Protein AF-A0A3B9YFL2-F1 (afdb_monomer)

Sequence (241 aa):
MKRLLSLILAVGVAALGYGMLAAQSDTGRGSKSKKAVAEDEFAEDEGGEEAPPEEQAPAKKKAGKPARGEDEAPAEANETEMVKNYLKGRLSQLKRNHIEQEAFGKKFNSDWQEFWKGLYDKRRDFEIRIAKQRLNHFELLSSLSPSAHSTAIRDYEQQQNNLIKAFEQEQQDALKKFFVGVDANIKKFSADQEKQRQEFLNQTLASWDKQKKVGKNKNDKDREEKDERGRSKKKDRYQYD

Solvent-accessible surface area (backbone atoms only — not comparable to full-atom values): 14686 Å² total; per-residue (Å²): 117,77,73,59,59,56,51,54,55,54,51,55,54,52,55,56,54,51,57,60,55,62,74,64,70,82,73,83,90,80,82,84,90,84,85,89,82,82,89,86,84,88,82,89,85,82,88,75,90,80,86,90,87,91,86,83,86,86,90,83,91,80,90,82,87,90,82,89,80,90,78,95,80,88,62,65,71,62,54,55,49,51,52,50,53,51,52,51,51,51,52,51,50,54,51,49,53,48,52,51,51,51,51,51,52,52,50,51,51,50,57,51,53,51,49,50,51,53,53,50,52,54,49,52,56,48,53,52,50,52,52,50,52,52,51,54,48,52,55,50,51,74,74,47,57,79,90,52,41,66,60,55,49,53,54,48,52,53,51,51,54,52,51,52,53,52,51,53,50,51,53,51,51,50,52,51,54,51,52,54,51,49,51,53,50,51,52,52,50,52,52,52,53,49,51,53,50,51,53,49,50,53,52,48,53,54,50,50,54,51,51,52,52,53,53,48,56,50,54,53,50,57,48,51,53,50,52,50,55,57,53,53,60,57,58,66,64,69,77,80,121

Nearest PDB structures (foldseek):
  8i4v-assembly1_B  TM=3.393E-01  e=4.590E+00  Saccharomyces cerevisiae S288C

pLDDT: mean 72.45, std 24.21, range [29.7, 97.94]

Foldseek 3Di:
DVVVVVVVVVVVVVVVVVVVVVVPPPDDDDDDDDDDDDDDDDDDDDDDDDDDDDDDDDDDDDDDDDDDDDDDDDDPVVVVVLVVVVVVVVVVLVVVVVVVVVVLVVVVVVLVVVLVVVLVVLVVVLVVVLVVLVVVLVVVLVVDDPVCNVVSVVVSVVVVVVSVVVSVVVSVVSVVVSVVVVVVSVVVSVVVVVVSVVVVVVVVVVSVVVVVVVVVVVVVVVVVVVVVVVVVVVVVVPPPD

Radius of gyration: 38.41 Å; Cα contacts (8 Å, |Δi|>4): 10; chains: 1; bounding box: 92×48×125 Å

Structure (mmCIF, N/CA/C/O backbone):
data_AF-A0A3B9YFL2-F1
#
_entry.id   AF-A0A3B9YFL2-F1
#
loop_
_atom_site.group_PDB
_atom_site.id
_atom_site.type_symbol
_atom_site.label_atom_id
_atom_site.label_alt_id
_atom_site.label_comp_id
_atom_site.label_asym_id
_atom_site.label_entity_id
_atom_site.label_seq_id
_atom_site.pdbx_PDB_ins_code
_atom_site.Cartn_x
_atom_site.Cartn_y
_atom_site.Cartn_z
_atom_site.occupancy
_atom_site.B_iso_or_equiv
_atom_site.auth_seq_id
_atom_site.auth_comp_id
_atom_site.auth_asym_id
_atom_site.auth_atom_id
_atom_site.pdbx_PDB_model_num
ATOM 1 N N . MET A 1 1 ? 19.373 3.082 10.667 1.00 47.84 1 MET A N 1
ATOM 2 C CA . MET A 1 1 ? 17.960 3.195 10.226 1.00 47.84 1 MET A CA 1
ATOM 3 C C . MET A 1 1 ? 17.542 2.210 9.124 1.00 47.84 1 MET A C 1
ATOM 5 O O . MET A 1 1 ? 16.449 1.678 9.228 1.00 47.84 1 MET A O 1
ATOM 9 N N . LYS A 1 2 ? 18.375 1.874 8.120 1.00 42.97 2 LYS A N 1
ATOM 10 C CA . LYS A 1 2 ? 17.998 0.934 7.031 1.00 42.97 2 LYS A CA 1
ATOM 11 C C . LYS A 1 2 ? 17.651 -0.505 7.478 1.00 42.97 2 LYS A C 1
ATOM 13 O O . LYS A 1 2 ? 16.835 -1.156 6.841 1.00 42.97 2 LYS A O 1
ATOM 18 N N . ARG A 1 3 ? 18.213 -0.987 8.595 1.00 42.06 3 ARG A N 1
ATOM 19 C CA . ARG A 1 3 ? 17.952 -2.346 9.120 1.00 42.06 3 ARG A CA 1
ATOM 20 C C . ARG A 1 3 ? 16.606 -2.501 9.849 1.00 42.06 3 ARG A C 1
ATOM 22 O O . ARG A 1 3 ? 16.116 -3.613 9.957 1.00 42.06 3 ARG A O 1
ATOM 29 N N . LEU A 1 4 ? 15.990 -1.403 10.295 1.00 40.44 4 LEU A N 1
ATOM 30 C CA . LEU A 1 4 ? 14.694 -1.429 10.994 1.00 40.44 4 LEU A CA 1
ATOM 31 C C . LEU A 1 4 ? 13.510 -1.531 10.018 1.00 40.44 4 LEU A C 1
ATOM 33 O O . LEU A 1 4 ? 12.550 -2.241 10.287 1.00 40.44 4 LEU A O 1
ATOM 37 N N . LEU A 1 5 ? 13.620 -0.904 8.843 1.00 43.47 5 LEU A N 1
ATOM 38 C CA . LEU A 1 5 ? 12.609 -0.985 7.779 1.00 43.47 5 LEU A CA 1
ATOM 39 C C . LEU A 1 5 ? 12.511 -2.385 7.154 1.00 43.47 5 LEU A C 1
ATOM 41 O O . LEU A 1 5 ? 11.414 -2.847 6.865 1.00 43.47 5 LEU A O 1
ATOM 45 N N . SER A 1 6 ? 13.641 -3.084 7.003 1.00 45.44 6 SER A N 1
ATOM 46 C CA . SER A 1 6 ? 13.672 -4.463 6.490 1.00 45.44 6 SER A CA 1
ATOM 47 C C . SER A 1 6 ? 12.978 -5.457 7.429 1.00 45.44 6 SER A C 1
ATOM 49 O O . SER A 1 6 ? 12.345 -6.398 6.957 1.00 45.44 6 SER A O 1
ATOM 51 N N . LEU A 1 7 ? 13.058 -5.234 8.744 1.00 42.56 7 LEU A N 1
ATOM 52 C CA . LEU A 1 7 ? 12.490 -6.145 9.736 1.00 42.56 7 LEU A CA 1
ATOM 53 C C . LEU A 1 7 ? 10.966 -5.978 9.862 1.00 42.56 7 LEU A C 1
ATOM 55 O O . LEU A 1 7 ? 10.250 -6.964 9.991 1.00 42.56 7 LEU A O 1
ATOM 59 N N . ILE A 1 8 ? 10.458 -4.749 9.729 1.00 52.25 8 ILE A N 1
ATOM 60 C CA . ILE A 1 8 ? 9.011 -4.466 9.731 1.00 52.25 8 ILE A CA 1
ATOM 61 C C . ILE A 1 8 ? 8.336 -5.044 8.475 1.00 52.25 8 ILE A C 1
ATOM 63 O O . ILE A 1 8 ? 7.242 -5.599 8.563 1.00 52.25 8 ILE A O 1
ATOM 67 N N . LEU A 1 9 ? 9.012 -4.997 7.321 1.00 50.25 9 LEU A N 1
ATOM 68 C CA . LEU A 1 9 ? 8.499 -5.569 6.071 1.00 50.25 9 LEU A CA 1
ATOM 69 C C . LEU A 1 9 ? 8.450 -7.108 6.111 1.00 50.25 9 LEU A C 1
ATOM 71 O O . LEU A 1 9 ? 7.482 -7.702 5.645 1.00 50.25 9 LEU A O 1
ATOM 75 N N . ALA A 1 10 ? 9.444 -7.756 6.727 1.00 48.88 10 ALA A N 1
ATOM 76 C CA . ALA A 1 10 ? 9.475 -9.214 6.876 1.00 48.88 10 ALA A CA 1
ATOM 77 C C . ALA A 1 10 ? 8.414 -9.738 7.865 1.00 48.88 10 ALA A C 1
ATOM 79 O O . ALA A 1 10 ? 7.790 -10.768 7.614 1.00 48.88 10 ALA A O 1
ATOM 80 N N . VAL A 1 11 ? 8.163 -9.016 8.962 1.00 54.44 11 VAL A N 1
ATOM 81 C CA . VAL A 1 11 ? 7.146 -9.401 9.957 1.00 54.44 11 VAL A CA 1
ATOM 82 C C . VAL A 1 11 ? 5.723 -9.165 9.430 1.00 54.44 11 VAL A C 1
ATOM 84 O O . VAL A 1 11 ? 4.841 -9.983 9.684 1.00 54.44 11 VAL A O 1
ATOM 87 N N . GLY A 1 12 ? 5.500 -8.116 8.627 1.00 46.22 12 GLY A N 1
ATOM 88 C CA . GLY A 1 12 ? 4.201 -7.855 7.994 1.00 46.22 12 GLY A CA 1
ATOM 89 C C . GLY A 1 12 ? 3.774 -8.941 6.998 1.00 46.22 12 GLY A C 1
ATOM 90 O O . GLY A 1 12 ? 2.620 -9.366 7.009 1.00 46.22 12 GLY A O 1
ATOM 91 N N . VAL A 1 13 ? 4.706 -9.453 6.185 1.00 54.81 13 VAL A N 1
ATOM 92 C CA . VAL A 1 13 ? 4.422 -10.524 5.209 1.00 54.81 13 VAL A CA 1
ATOM 93 C C . VAL A 1 13 ? 4.214 -11.880 5.899 1.00 54.81 13 VAL A C 1
ATOM 95 O O . VAL A 1 13 ? 3.332 -12.641 5.504 1.00 54.81 13 VAL A O 1
ATOM 98 N N . ALA A 1 14 ? 4.956 -12.170 6.974 1.00 49.88 14 ALA A N 1
ATOM 99 C CA . ALA A 1 14 ? 4.785 -13.410 7.734 1.00 49.88 14 ALA A CA 1
ATOM 100 C C . ALA A 1 14 ? 3.445 -13.465 8.497 1.00 49.88 14 ALA A C 1
ATOM 102 O O . ALA A 1 14 ? 2.803 -14.514 8.532 1.00 49.88 14 ALA A O 1
ATOM 103 N N . ALA A 1 15 ? 2.982 -12.345 9.064 1.00 47.97 15 ALA A N 1
ATOM 104 C CA . ALA A 1 15 ? 1.712 -12.296 9.794 1.00 47.97 15 ALA A CA 1
ATOM 105 C C . ALA A 1 15 ? 0.483 -12.455 8.876 1.00 47.97 15 ALA A C 1
ATOM 107 O O . ALA A 1 15 ? -0.495 -13.096 9.261 1.00 47.97 15 ALA A O 1
ATOM 108 N N . LEU A 1 16 ? 0.546 -11.940 7.643 1.00 50.44 16 LEU A N 1
ATOM 109 C CA . LEU A 1 16 ? -0.522 -12.107 6.650 1.00 50.44 16 LEU A CA 1
ATOM 110 C C . LEU A 1 16 ? -0.570 -13.534 6.074 1.00 50.44 16 LEU A C 1
ATOM 112 O O . LEU A 1 16 ? -1.657 -14.055 5.830 1.00 50.44 16 LEU A O 1
ATOM 116 N N . GLY A 1 17 ? 0.581 -14.203 5.932 1.00 44.50 17 GLY A N 1
ATOM 117 C CA . GLY A 1 17 ? 0.647 -15.605 5.499 1.00 44.50 17 GLY A CA 1
ATOM 118 C C . GLY A 1 17 ? 0.066 -16.597 6.516 1.00 44.50 17 GLY A C 1
ATOM 119 O O . GLY A 1 17 ? -0.618 -17.544 6.131 1.00 44.50 17 GLY A O 1
ATOM 120 N N . TYR A 1 18 ? 0.264 -16.363 7.819 1.00 47.06 18 TYR A N 1
ATOM 121 C CA . TYR A 1 18 ? -0.291 -17.231 8.869 1.00 47.06 18 TYR A CA 1
ATOM 122 C C . TYR A 1 18 ? -1.809 -17.072 9.053 1.00 47.06 18 TYR A C 1
ATOM 124 O O . TYR A 1 18 ? -2.490 -18.057 9.336 1.00 47.06 18 TYR A O 1
ATOM 132 N N . GLY A 1 19 ? -2.360 -15.870 8.840 1.00 45.16 19 GLY A N 1
ATOM 133 C CA . GLY A 1 19 ? -3.810 -15.644 8.900 1.00 45.16 19 GLY A CA 1
ATOM 134 C C . GLY A 1 19 ? -4.586 -16.386 7.805 1.00 45.16 19 GLY A C 1
ATOM 135 O O . GLY A 1 19 ? -5.694 -16.858 8.047 1.00 45.16 19 GLY A O 1
ATOM 136 N N . MET A 1 20 ? -3.987 -16.552 6.621 1.00 48.41 20 MET A N 1
ATOM 137 C CA . MET A 1 20 ? -4.624 -17.239 5.492 1.00 48.41 20 MET A CA 1
ATOM 138 C C . MET A 1 20 ? -4.572 -18.775 5.622 1.00 48.41 20 MET A C 1
ATOM 140 O O . MET A 1 20 ? -5.500 -19.450 5.187 1.00 48.41 20 MET A O 1
ATOM 144 N N . LEU A 1 21 ? -3.548 -19.330 6.289 1.00 43.94 21 LEU A N 1
ATOM 145 C CA . LEU A 1 21 ? -3.439 -20.774 6.558 1.00 43.94 21 LEU A CA 1
ATOM 146 C C . LEU A 1 21 ? -4.304 -21.245 7.742 1.00 43.94 21 LEU A C 1
ATOM 148 O O . LEU A 1 21 ? -4.804 -22.367 7.716 1.00 43.94 21 LEU A O 1
ATOM 152 N N . ALA A 1 22 ? -4.539 -20.399 8.750 1.00 46.66 22 ALA A N 1
ATOM 153 C CA . ALA A 1 22 ? -5.404 -20.740 9.886 1.00 46.66 22 ALA A CA 1
ATOM 154 C C . ALA A 1 22 ? -6.908 -20.718 9.538 1.00 46.66 22 ALA A C 1
ATOM 156 O O . ALA A 1 22 ? -7.698 -21.402 10.183 1.00 46.66 22 ALA A O 1
ATOM 157 N N . ALA A 1 23 ? -7.309 -19.987 8.491 1.00 43.25 23 ALA A N 1
ATOM 158 C CA . ALA A 1 23 ? -8.689 -19.973 7.997 1.00 43.25 23 ALA A CA 1
ATOM 159 C C . ALA A 1 23 ? -9.057 -21.202 7.134 1.00 43.25 23 ALA A C 1
ATOM 161 O O . ALA A 1 23 ? -10.232 -21.410 6.845 1.00 43.25 23 ALA A O 1
ATOM 162 N N . GLN A 1 24 ? -8.080 -22.034 6.742 1.00 43.38 24 GLN A N 1
ATOM 163 C CA . GLN A 1 24 ? -8.308 -23.276 5.987 1.00 43.38 24 GLN A CA 1
ATOM 164 C C . GLN A 1 24 ? -8.171 -24.558 6.827 1.00 43.38 24 GLN A C 1
ATOM 166 O O . GLN A 1 24 ? -8.493 -25.634 6.330 1.00 43.38 24 GLN A O 1
ATOM 171 N N . SER A 1 25 ? -7.741 -24.485 8.091 1.00 40.03 25 SER A N 1
ATOM 172 C CA . SER A 1 25 ? -7.475 -25.684 8.904 1.00 40.03 25 SER A CA 1
ATOM 173 C C . SER A 1 25 ? -8.637 -26.163 9.782 1.00 40.03 25 SER A C 1
ATOM 175 O O . SER A 1 25 ? -8.450 -27.127 10.518 1.00 40.03 25 SER A O 1
ATOM 177 N N . ASP A 1 26 ? -9.822 -25.546 9.711 1.00 36.84 26 ASP A N 1
ATOM 178 C CA . ASP A 1 26 ? -10.965 -25.904 10.575 1.00 36.84 26 ASP A CA 1
ATOM 179 C C . ASP A 1 26 ? -12.181 -26.455 9.811 1.00 36.84 26 ASP A C 1
ATOM 181 O O . ASP A 1 26 ? -13.338 -26.294 10.193 1.00 36.84 26 ASP A O 1
ATOM 185 N N . THR A 1 27 ? -11.915 -27.169 8.714 1.00 43.12 27 THR A N 1
ATOM 186 C CA . THR A 1 27 ? -12.867 -28.137 8.160 1.00 43.12 27 THR A CA 1
ATOM 187 C C . THR A 1 27 ? -12.153 -29.459 7.896 1.00 43.12 27 THR A C 1
ATOM 189 O O . THR A 1 27 ? -11.302 -29.565 7.021 1.00 43.12 27 THR A O 1
ATOM 192 N N . GLY A 1 28 ? -12.518 -30.497 8.655 1.00 35.72 28 GLY A N 1
ATOM 193 C CA . GLY A 1 28 ? -12.340 -31.874 8.191 1.00 35.72 28 GLY A CA 1
ATOM 194 C C . GLY A 1 28 ? -11.573 -32.822 9.105 1.00 35.72 28 GLY A C 1
ATOM 195 O O . GLY A 1 28 ? -10.553 -33.382 8.710 1.00 35.72 28 GLY A O 1
ATOM 196 N N . ARG A 1 29 ? -12.144 -33.152 10.271 1.00 36.03 29 ARG A N 1
ATOM 197 C CA . ARG A 1 29 ? -11.911 -34.463 10.893 1.00 36.03 29 ARG A CA 1
ATOM 198 C C . ARG A 1 29 ? -12.943 -35.464 10.359 1.00 36.03 29 ARG A C 1
ATOM 200 O O . ARG A 1 29 ? -14.006 -35.626 10.938 1.00 36.03 29 ARG A O 1
ATOM 207 N N . GLY A 1 30 ? -12.567 -36.143 9.274 1.00 34.66 30 GLY A N 1
ATOM 208 C CA . GLY A 1 30 ? -12.994 -37.503 8.920 1.00 34.66 30 GLY A CA 1
ATOM 209 C C . GLY A 1 30 ? -14.336 -37.684 8.200 1.00 34.66 30 GLY A C 1
ATOM 210 O O . GLY A 1 30 ? -15.383 -37.599 8.819 1.00 34.66 30 GLY A O 1
ATOM 211 N N . SER A 1 31 ? -14.294 -38.132 6.940 1.00 33.41 31 SER A N 1
ATOM 212 C CA . SER A 1 31 ? -14.855 -39.436 6.546 1.00 33.41 31 SER A CA 1
ATOM 213 C C . SER A 1 31 ? -14.519 -39.777 5.084 1.00 33.41 31 SER A C 1
ATOM 215 O O . SER A 1 31 ? -14.670 -38.963 4.186 1.00 33.41 31 SER A O 1
ATOM 217 N N . LYS A 1 32 ? -14.016 -41.003 4.930 1.00 35.28 32 LYS A N 1
ATOM 218 C CA . LYS A 1 32 ? -13.891 -41.934 3.794 1.00 35.28 32 LYS A CA 1
ATOM 219 C C . LYS A 1 32 ? -14.216 -41.506 2.345 1.00 35.28 32 LYS A C 1
ATOM 221 O O . LYS A 1 32 ? -15.211 -40.879 2.020 1.00 35.28 32 LYS A O 1
ATOM 226 N N . SER A 1 33 ? -13.375 -42.065 1.478 1.00 37.41 33 SER A N 1
ATOM 227 C CA . SER A 1 33 ? -13.390 -42.125 0.015 1.00 37.41 33 SER A CA 1
ATOM 228 C C . SER A 1 33 ? -14.695 -42.599 -0.647 1.00 37.41 33 SER A C 1
ATOM 230 O O . SER A 1 33 ? -15.288 -43.584 -0.212 1.00 37.41 33 SER A O 1
ATOM 232 N N . LYS A 1 34 ? -15.031 -42.016 -1.812 1.00 34.09 34 LYS A N 1
ATOM 233 C CA . LYS A 1 34 ? -15.005 -42.673 -3.144 1.00 34.09 34 LYS A CA 1
ATOM 234 C C . LYS A 1 34 ? -15.625 -41.798 -4.252 1.00 34.09 34 LYS A C 1
ATOM 236 O O . LYS A 1 34 ? -16.689 -41.232 -4.069 1.00 34.09 34 LYS A O 1
ATOM 241 N N . LYS A 1 35 ? -14.999 -41.928 -5.431 1.00 30.78 35 LYS A N 1
ATOM 242 C CA . LYS A 1 35 ? -15.501 -41.769 -6.813 1.00 30.78 35 LYS A CA 1
ATOM 243 C C . LYS A 1 35 ? -15.678 -40.365 -7.413 1.00 30.78 35 LYS A C 1
ATOM 245 O O . LYS A 1 35 ? -16.460 -39.548 -6.955 1.00 30.78 35 LYS A O 1
ATOM 250 N N . ALA A 1 36 ? -14.966 -40.206 -8.529 1.00 38.75 36 ALA A N 1
ATOM 251 C CA . ALA A 1 36 ? -15.132 -39.224 -9.592 1.00 38.75 36 ALA A CA 1
ATOM 252 C C . ALA A 1 36 ? -16.326 -39.554 -10.504 1.00 38.75 36 ALA A C 1
ATOM 254 O O . ALA A 1 36 ? -16.566 -40.744 -10.702 1.00 38.75 36 ALA A O 1
ATOM 255 N N . VAL A 1 37 ? -16.964 -38.513 -11.067 1.00 31.19 37 VAL A N 1
ATOM 256 C CA . VAL A 1 37 ? -17.576 -38.321 -12.416 1.00 31.19 37 VAL A CA 1
ATOM 257 C C . VAL A 1 37 ? -17.905 -36.806 -12.482 1.00 31.19 37 VAL A C 1
ATOM 259 O O . VAL A 1 37 ? -18.469 -36.297 -11.521 1.00 31.19 37 VAL A O 1
ATOM 262 N N . ALA A 1 38 ? -17.231 -35.999 -13.308 1.00 32.84 38 ALA A N 1
ATOM 263 C CA . ALA A 1 38 ? -17.564 -35.548 -14.675 1.00 32.84 38 ALA A CA 1
ATOM 264 C C . ALA A 1 38 ? -18.835 -34.671 -14.807 1.00 32.84 38 ALA A C 1
ATOM 266 O O . ALA A 1 38 ? -19.926 -35.128 -14.499 1.00 32.84 38 ALA A O 1
ATOM 267 N N . GLU A 1 39 ? -18.574 -33.439 -15.267 1.00 32.31 39 GLU A N 1
ATOM 268 C CA . GLU A 1 39 ? -19.315 -32.525 -16.162 1.00 32.31 39 GLU A CA 1
ATOM 269 C C . GLU A 1 39 ? -20.824 -32.229 -15.991 1.00 32.31 39 GLU A C 1
ATOM 271 O O . GLU A 1 39 ? -21.660 -33.115 -15.856 1.00 32.31 39 GLU A O 1
ATOM 276 N N . ASP A 1 40 ? -21.101 -30.925 -16.133 1.00 31.39 40 ASP A N 1
ATOM 277 C CA . ASP A 1 40 ? -22.100 -30.292 -17.013 1.00 31.39 40 ASP A CA 1
ATOM 278 C C . ASP A 1 40 ? -23.234 -29.417 -16.431 1.00 31.39 40 ASP A C 1
ATOM 280 O O . ASP A 1 40 ? -23.976 -29.794 -15.530 1.00 31.39 40 ASP A O 1
ATOM 284 N N . GLU A 1 41 ? -23.307 -28.238 -17.065 1.00 35.00 41 GLU A N 1
ATOM 285 C CA . GLU A 1 41 ? -24.448 -27.385 -17.438 1.00 35.00 41 GLU A CA 1
ATOM 286 C C . GLU A 1 41 ? -25.363 -26.628 -16.439 1.00 35.00 41 GLU A C 1
ATOM 288 O O . GLU A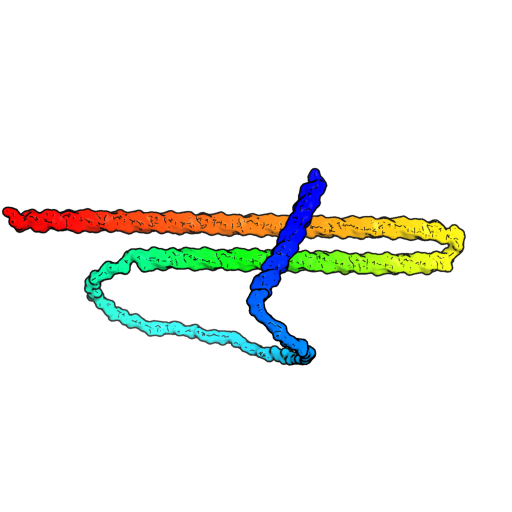 1 41 ? -26.011 -27.180 -15.559 1.00 35.00 41 GLU A O 1
ATOM 293 N N . PHE A 1 42 ? -25.463 -25.320 -16.755 1.00 31.67 42 PHE A N 1
ATOM 294 C CA . PHE A 1 42 ? -26.635 -24.421 -16.820 1.00 31.67 42 PHE A CA 1
ATOM 295 C C . PHE A 1 42 ? -27.552 -24.206 -15.599 1.00 31.67 42 PHE A C 1
ATOM 297 O O . PHE A 1 42 ? -28.237 -25.109 -15.138 1.00 31.67 42 PHE A O 1
ATOM 304 N N . ALA A 1 43 ? -27.736 -22.935 -15.209 1.00 34.31 43 ALA A N 1
ATOM 305 C CA . ALA A 1 43 ? -28.861 -22.114 -15.695 1.00 34.31 43 ALA A CA 1
ATOM 306 C C . ALA A 1 43 ? -28.928 -20.750 -14.973 1.00 34.31 43 ALA A C 1
ATOM 308 O O . ALA A 1 43 ? -28.820 -20.665 -13.750 1.00 34.31 43 ALA A O 1
ATOM 309 N N . GLU A 1 44 ? -29.110 -19.695 -15.765 1.00 44.97 44 GLU A N 1
ATOM 310 C CA . GLU A 1 44 ? -29.637 -18.390 -15.358 1.00 44.97 44 GLU A CA 1
ATOM 311 C C . GLU A 1 44 ? -31.119 -18.528 -14.963 1.00 44.97 44 GLU A C 1
ATOM 313 O O . GLU A 1 44 ? -31.824 -19.331 -15.572 1.00 44.97 44 GLU A O 1
ATOM 318 N N . ASP A 1 45 ? -31.606 -17.718 -14.017 1.00 34.25 45 ASP A N 1
ATOM 319 C CA . ASP A 1 45 ? -32.983 -17.210 -14.086 1.00 34.25 45 ASP A CA 1
ATOM 320 C C . ASP A 1 45 ? -33.117 -15.875 -13.338 1.00 34.25 45 ASP A C 1
ATOM 322 O O . ASP A 1 45 ? -32.572 -15.676 -12.246 1.00 34.25 45 ASP A O 1
ATOM 326 N N . GLU A 1 46 ? -33.809 -14.957 -13.999 1.00 37.28 46 GLU A N 1
ATOM 327 C CA . GLU A 1 46 ? -34.093 -13.583 -13.612 1.00 37.28 46 GLU A CA 1
ATOM 328 C C . GLU A 1 46 ? -35.417 -13.474 -12.837 1.00 37.28 46 GLU A C 1
ATOM 330 O O . GLU A 1 46 ? -36.278 -14.344 -12.890 1.00 37.28 46 GLU A O 1
ATOM 335 N N . GLY A 1 47 ? -35.628 -12.305 -12.222 1.00 29.70 47 GLY A N 1
ATOM 336 C CA . GLY A 1 47 ? -36.963 -11.778 -11.919 1.00 29.70 47 GLY A CA 1
ATOM 337 C C . GLY A 1 47 ? -37.440 -12.068 -10.494 1.00 29.70 47 GLY A C 1
ATOM 338 O O . GLY A 1 47 ? -37.316 -13.167 -9.977 1.00 29.70 47 GLY A O 1
ATOM 339 N N . GLY A 1 48 ? -37.997 -11.124 -9.748 1.00 30.67 48 GLY A N 1
ATOM 340 C CA . GLY A 1 48 ? -38.437 -9.762 -10.026 1.00 30.67 48 GLY A CA 1
ATOM 341 C C . GLY A 1 48 ? -39.257 -9.290 -8.815 1.00 30.67 48 GLY A C 1
ATOM 342 O O . GLY A 1 48 ? -39.732 -10.139 -8.067 1.00 30.67 48 GLY A O 1
ATOM 343 N N . GLU A 1 49 ? -39.387 -7.963 -8.669 1.00 33.78 49 GLU A N 1
ATOM 344 C CA . GLU A 1 49 ? -40.484 -7.225 -7.995 1.00 33.78 49 GLU A CA 1
ATOM 345 C C . GLU A 1 49 ? -40.813 -7.545 -6.519 1.00 33.78 49 GLU A C 1
ATOM 347 O O . G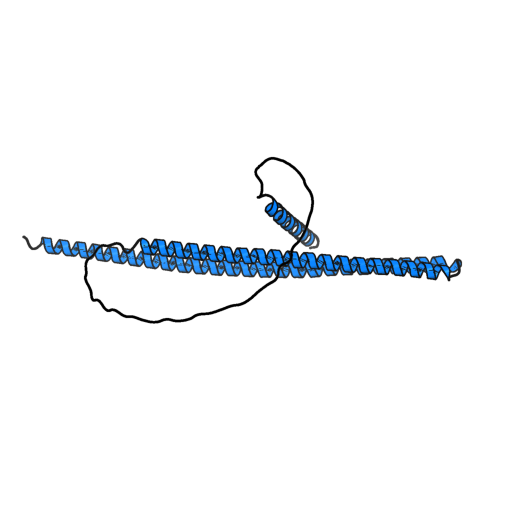LU A 1 49 ? -40.742 -8.664 -6.039 1.00 33.78 49 GLU A O 1
ATOM 352 N N . GLU A 1 50 ? -41.283 -6.650 -5.662 1.00 33.72 50 GLU A N 1
ATOM 353 C CA . GLU A 1 50 ? -41.362 -5.199 -5.497 1.00 33.72 50 GLU A CA 1
ATOM 354 C C . GLU A 1 50 ? -41.838 -5.057 -4.024 1.00 33.72 50 GLU A C 1
ATOM 356 O O . GLU A 1 50 ? -42.472 -5.958 -3.467 1.00 33.72 50 GLU A O 1
ATOM 361 N N . ALA A 1 51 ? -41.497 -3.966 -3.341 1.00 35.78 51 ALA A N 1
ATOM 362 C CA . ALA A 1 51 ? -41.976 -3.659 -1.980 1.00 35.78 51 ALA A CA 1
ATOM 363 C C . ALA A 1 51 ? -43.258 -2.783 -2.043 1.00 35.78 51 ALA A C 1
ATOM 365 O O . ALA A 1 51 ? -43.650 -2.397 -3.138 1.00 35.78 51 ALA A O 1
ATOM 366 N N . PRO A 1 52 ? -43.722 -2.159 -0.938 1.00 51.50 52 PRO A N 1
ATOM 367 C CA . PRO A 1 52 ? -44.359 -2.596 0.325 1.00 51.50 52 PRO A CA 1
ATOM 368 C C . PRO A 1 52 ? -45.804 -1.981 0.364 1.00 51.50 52 PRO A C 1
ATOM 370 O O . PRO A 1 52 ? -46.401 -1.923 -0.706 1.00 51.50 52 PRO A O 1
ATOM 373 N N . PRO A 1 53 ? -46.383 -1.358 1.427 1.00 53.88 53 PRO A N 1
ATOM 374 C CA . PRO A 1 53 ? -46.374 -1.497 2.901 1.00 53.88 53 PRO A CA 1
ATOM 375 C C . PRO A 1 53 ? -47.813 -1.637 3.491 1.00 53.88 53 PRO A C 1
ATOM 377 O O . PRO A 1 53 ? -48.787 -1.467 2.771 1.00 53.88 53 PRO A O 1
ATOM 380 N N . GLU A 1 54 ? -47.990 -1.822 4.811 1.00 37.44 54 GLU A N 1
ATOM 381 C CA . GLU A 1 54 ? -49.236 -1.357 5.458 1.00 37.44 54 GLU A CA 1
ATOM 382 C C . GLU A 1 54 ? -49.083 -1.003 6.950 1.00 37.44 54 GLU A C 1
ATOM 384 O O . GLU A 1 54 ? -48.497 -1.720 7.762 1.00 37.44 54 GLU A O 1
ATOM 389 N N . GLU A 1 55 ? -49.622 0.171 7.259 1.00 38.16 55 GLU A N 1
ATOM 390 C CA . GLU A 1 55 ? -49.717 0.897 8.519 1.00 38.16 55 GLU A CA 1
ATOM 391 C C . GLU A 1 55 ? -51.175 0.801 8.999 1.00 38.16 55 GLU A C 1
ATOM 393 O O . GLU A 1 55 ? -52.061 1.031 8.182 1.00 38.16 55 GLU A O 1
ATOM 398 N N . GLN A 1 56 ? -51.438 0.512 10.287 1.00 32.81 56 GLN A N 1
ATOM 399 C CA . GLN A 1 56 ? -52.510 1.154 11.084 1.00 32.81 56 GLN A CA 1
ATOM 400 C C . GLN A 1 56 ? -52.676 0.573 12.507 1.00 32.81 56 GLN A C 1
ATOM 402 O O . GLN A 1 56 ? -52.949 -0.606 12.722 1.00 32.81 56 GLN A O 1
ATOM 407 N N . ALA A 1 57 ? -52.586 1.469 13.493 1.00 36.12 57 ALA A N 1
ATOM 408 C CA . ALA A 1 57 ? -53.325 1.434 14.768 1.00 36.12 57 ALA A CA 1
ATOM 409 C C . ALA A 1 57 ? -54.780 1.958 14.520 1.00 36.12 57 ALA A C 1
ATOM 411 O O . ALA A 1 57 ? -54.970 2.488 13.426 1.00 36.12 57 ALA A O 1
ATOM 412 N N . PRO A 1 58 ? -55.792 1.954 15.447 1.00 41.47 58 PRO A N 1
ATOM 413 C CA . PRO A 1 58 ? -55.673 2.056 16.916 1.00 41.47 58 PRO A CA 1
ATOM 414 C C . PRO A 1 58 ? -56.787 1.431 17.830 1.00 41.47 58 PRO A C 1
ATOM 416 O O . PRO A 1 58 ? -57.848 0.993 17.408 1.00 41.47 58 PRO A O 1
ATOM 419 N N . ALA A 1 59 ? -56.538 1.556 19.148 1.00 38.91 59 ALA A N 1
ATOM 420 C CA . ALA A 1 59 ? -57.469 1.761 20.282 1.00 38.91 59 ALA A CA 1
ATOM 421 C C . ALA A 1 59 ? -58.340 0.616 20.868 1.00 38.91 59 ALA A C 1
ATOM 423 O O . ALA A 1 59 ? -59.279 0.132 20.247 1.00 38.91 59 ALA A O 1
ATOM 424 N N . LYS A 1 60 ? -58.199 0.394 22.194 1.00 37.12 60 LYS A N 1
ATOM 425 C CA . LYS A 1 60 ? -59.276 0.624 23.194 1.00 37.12 60 LYS A CA 1
ATOM 426 C C . LYS A 1 60 ? -58.776 0.562 24.649 1.00 37.12 60 LYS A C 1
ATOM 428 O O . LYS A 1 60 ? -58.137 -0.394 25.072 1.00 37.12 60 LYS A O 1
ATOM 433 N N . LYS A 1 61 ? -59.133 1.594 25.424 1.00 43.75 61 LYS A N 1
ATOM 434 C CA . LYS A 1 61 ? -59.015 1.680 26.890 1.00 43.75 61 LYS A CA 1
ATOM 435 C C . LYS A 1 61 ? -60.054 0.771 27.564 1.00 43.75 61 LYS A C 1
ATOM 437 O O . LYS A 1 61 ? -61.223 0.816 27.186 1.00 43.75 61 LYS A O 1
ATOM 442 N N . LYS A 1 62 ? -59.677 0.087 28.647 1.00 40.47 62 LYS A N 1
ATOM 443 C CA . LYS A 1 62 ? -60.589 -0.254 29.752 1.00 40.47 62 LYS A CA 1
ATOM 444 C C . LYS A 1 62 ? -59.899 0.020 31.085 1.00 40.47 62 LYS A C 1
ATOM 446 O O . LYS A 1 62 ? -58.806 -0.469 31.340 1.00 40.47 62 LYS A O 1
ATOM 451 N N . ALA A 1 63 ? -60.558 0.838 31.897 1.00 43.38 63 ALA A N 1
ATOM 452 C CA . ALA A 1 63 ? -60.232 1.066 33.293 1.00 43.38 63 ALA A CA 1
ATOM 453 C C . ALA A 1 63 ? -60.801 -0.076 34.151 1.00 43.38 63 ALA A C 1
ATOM 455 O O . ALA A 1 63 ? -61.940 -0.492 33.944 1.00 43.38 63 ALA A O 1
ATOM 456 N N . GLY A 1 64 ? -60.022 -0.530 35.132 1.00 34.09 64 GLY A N 1
ATOM 457 C CA . GLY A 1 64 ? -60.435 -1.416 36.221 1.00 34.09 64 GLY A CA 1
ATOM 458 C C . GLY A 1 64 ? -59.519 -1.170 37.423 1.00 34.09 64 GLY A C 1
ATOM 459 O O . GLY A 1 64 ? -58.304 -1.263 37.296 1.00 34.09 64 GLY A O 1
ATOM 460 N N . LYS A 1 65 ? -60.108 -0.739 38.541 1.00 39.28 65 LYS A N 1
ATOM 461 C CA . LYS A 1 65 ? -59.474 -0.285 39.800 1.00 39.28 65 LYS A CA 1
ATOM 462 C C . LYS A 1 65 ? -59.223 -1.494 40.762 1.00 39.28 65 LYS A C 1
ATOM 464 O O . LYS A 1 65 ? -59.517 -2.611 40.354 1.00 39.28 65 LYS A O 1
ATOM 469 N N . PRO A 1 66 ? -58.672 -1.342 41.993 1.00 62.97 66 PRO A N 1
ATOM 470 C CA . PRO A 1 66 ? -57.483 -2.066 42.470 1.00 62.97 66 PRO A CA 1
ATOM 471 C C . PRO A 1 66 ? -57.720 -3.016 43.675 1.00 62.97 66 PRO A C 1
ATOM 473 O O . PRO A 1 66 ? -58.664 -2.833 44.436 1.00 62.97 66 PRO A O 1
ATOM 476 N N . ALA A 1 67 ? -56.811 -3.967 43.915 1.00 34.34 67 ALA A N 1
ATOM 477 C CA . ALA A 1 67 ? -56.628 -4.702 45.186 1.00 34.34 67 ALA A CA 1
ATOM 478 C C . ALA A 1 67 ? -55.214 -5.327 45.156 1.00 34.34 67 ALA A C 1
ATOM 480 O O . ALA A 1 67 ? -54.894 -6.004 44.187 1.00 34.34 67 ALA A O 1
ATOM 481 N N . ARG A 1 68 ? -54.225 -4.876 45.943 1.00 37.09 68 ARG A N 1
ATOM 482 C CA . ARG A 1 68 ? -53.920 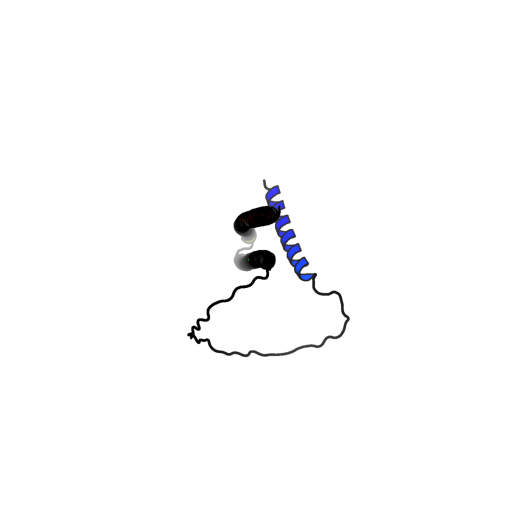-5.103 47.378 1.00 37.09 68 ARG A CA 1
ATOM 483 C C . ARG A 1 68 ? -53.623 -6.572 47.731 1.00 37.09 68 ARG A C 1
ATOM 485 O O . ARG A 1 68 ? -54.508 -7.406 47.612 1.00 37.09 68 ARG A O 1
ATOM 492 N N . GLY A 1 69 ? -52.417 -6.794 48.270 1.00 31.20 69 GLY A N 1
ATOM 493 C CA . GLY A 1 69 ? -51.916 -8.035 48.884 1.00 31.20 69 GLY A CA 1
ATOM 494 C C . GLY A 1 69 ? -50.768 -8.618 48.060 1.00 31.20 69 GLY A C 1
ATOM 495 O O . GLY A 1 69 ? -51.020 -9.232 47.036 1.00 31.20 69 GLY A O 1
ATOM 496 N N . GLU A 1 70 ? -49.531 -8.162 48.268 1.00 43.31 70 GLU A N 1
ATOM 497 C CA . GLU A 1 70 ? -48.546 -8.871 49.111 1.00 43.31 70 GLU A CA 1
ATOM 498 C C . GLU A 1 70 ? -48.288 -10.299 48.615 1.00 43.31 70 GLU A C 1
ATOM 500 O O . GLU A 1 70 ? -49.000 -11.223 48.976 1.00 43.31 70 GLU A O 1
ATOM 505 N N . ASP A 1 71 ? -47.260 -10.446 47.777 1.00 36.84 71 ASP A N 1
ATOM 506 C CA . ASP A 1 71 ? -46.201 -11.414 48.052 1.00 36.84 71 ASP A CA 1
ATOM 507 C C . ASP A 1 71 ? -44.910 -10.963 47.356 1.00 36.84 71 ASP A C 1
ATOM 509 O O . ASP A 1 71 ? -44.860 -10.657 46.160 1.00 36.84 71 ASP A O 1
ATOM 513 N N . GLU A 1 72 ? -43.878 -10.809 48.178 1.00 46.38 72 GLU A N 1
ATOM 514 C CA . GLU A 1 72 ? -42.551 -10.322 47.843 1.00 46.38 72 GLU A CA 1
ATOM 515 C C . GLU A 1 72 ? -41.865 -11.251 46.831 1.00 46.38 72 GLU A C 1
ATOM 517 O O . GLU A 1 72 ? -41.369 -12.322 47.169 1.00 46.38 72 GLU A O 1
ATOM 522 N N . ALA A 1 73 ? -41.726 -10.784 45.592 1.00 51.12 73 ALA A N 1
ATOM 523 C CA . ALA A 1 73 ? -40.577 -11.147 44.767 1.00 51.12 73 ALA A CA 1
ATOM 524 C C . ALA A 1 73 ? -40.128 -9.969 43.877 1.00 51.12 73 ALA A C 1
ATOM 526 O O . ALA A 1 73 ? -40.459 -9.954 42.691 1.00 51.12 73 ALA A O 1
ATOM 527 N N . PRO A 1 74 ? -39.386 -8.954 44.377 1.00 46.75 74 PRO A N 1
ATOM 528 C CA . PRO A 1 74 ? -39.007 -7.834 43.515 1.00 46.75 74 PRO A CA 1
ATOM 529 C C . PRO A 1 74 ? -37.533 -7.432 43.663 1.00 46.75 74 PRO A C 1
ATOM 531 O O . PRO A 1 74 ? -37.214 -6.289 43.984 1.00 46.75 74 PRO A O 1
ATOM 534 N N . ALA A 1 75 ? -36.603 -8.360 43.434 1.00 51.06 75 ALA A N 1
ATOM 535 C CA . ALA A 1 75 ? -35.178 -8.066 43.601 1.00 51.06 75 ALA A CA 1
ATOM 536 C C . ALA A 1 75 ? -34.268 -8.799 42.608 1.00 51.06 75 ALA A C 1
ATOM 538 O O . ALA A 1 75 ? -33.449 -8.156 41.952 1.00 51.06 75 ALA A O 1
ATOM 539 N N . GLU A 1 76 ? -34.411 -10.117 4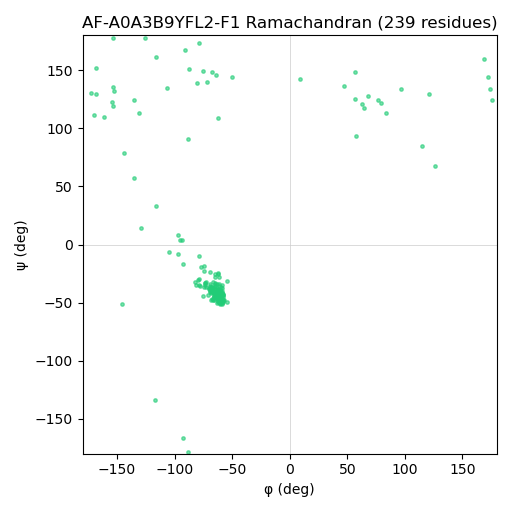2.477 1.00 50.12 76 GLU A N 1
ATOM 540 C CA . GLU A 1 76 ? -33.469 -10.937 41.699 1.00 50.12 76 GLU A CA 1
ATOM 541 C C . GLU A 1 76 ? -33.751 -10.927 40.190 1.00 50.12 76 GLU A C 1
ATOM 543 O O . GLU A 1 76 ? -32.814 -10.942 39.387 1.00 50.12 76 GLU A O 1
ATOM 548 N N . ALA A 1 77 ? -35.026 -10.819 39.791 1.00 53.62 77 ALA A N 1
ATOM 549 C CA . ALA A 1 77 ? -35.428 -10.762 38.382 1.00 53.62 77 ALA A CA 1
ATOM 550 C C . ALA A 1 77 ? -34.869 -9.518 37.661 1.00 53.62 77 ALA A C 1
ATOM 552 O O . ALA A 1 77 ? -34.476 -9.595 36.501 1.00 53.62 77 ALA A O 1
ATOM 553 N N . ASN A 1 78 ? -34.749 -8.391 38.370 1.00 65.88 78 ASN A N 1
ATOM 554 C CA . ASN A 1 78 ? -34.273 -7.128 37.799 1.00 65.88 78 ASN A CA 1
ATOM 555 C C . ASN A 1 78 ? -32.734 -7.102 37.657 1.00 65.88 78 ASN A C 1
ATOM 557 O O . ASN A 1 78 ? -32.191 -6.576 36.687 1.00 65.88 78 ASN A O 1
ATOM 561 N N . GLU A 1 79 ? -32.003 -7.731 38.585 1.00 67.62 79 GLU A N 1
ATOM 562 C CA . GLU A 1 79 ? -30.541 -7.862 38.492 1.00 67.62 79 GLU A CA 1
ATOM 563 C C . GLU A 1 79 ? -30.117 -8.840 37.390 1.00 67.62 79 GLU A C 1
ATOM 565 O O . GLU A 1 79 ? -29.223 -8.526 36.599 1.00 67.62 79 GLU A O 1
ATOM 570 N N . THR A 1 80 ? -30.782 -9.994 37.275 1.00 77.69 80 THR A N 1
ATOM 571 C CA . THR A 1 80 ? -30.496 -10.946 36.188 1.00 77.69 80 THR A CA 1
ATOM 572 C C . THR A 1 80 ? -30.827 -10.371 34.812 1.00 77.69 80 THR A C 1
ATOM 574 O O . THR A 1 80 ? -30.087 -10.618 33.857 1.00 77.69 80 THR A O 1
ATOM 577 N N . GLU A 1 81 ? -31.884 -9.570 34.687 1.00 77.00 81 GLU A N 1
ATOM 578 C CA . GLU A 1 81 ? -32.238 -8.891 33.438 1.00 77.00 81 GLU A CA 1
ATOM 579 C C . GLU A 1 81 ? -31.237 -7.781 33.071 1.00 77.00 81 GLU A C 1
ATOM 581 O O . GLU A 1 81 ? -30.803 -7.699 31.918 1.00 77.00 81 GLU A O 1
ATOM 586 N N . MET A 1 82 ? -30.758 -6.999 34.047 1.00 72.94 82 MET A N 1
ATOM 587 C CA . MET A 1 82 ? -29.684 -6.020 33.829 1.00 72.94 82 MET A CA 1
ATOM 588 C C . MET A 1 82 ? -28.373 -6.676 33.376 1.00 72.94 82 MET A C 1
ATOM 590 O O . MET A 1 82 ? -27.744 -6.201 32.427 1.00 72.94 82 MET A O 1
ATOM 594 N N . VAL A 1 83 ? -27.980 -7.795 33.992 1.00 77.81 83 VAL A N 1
ATOM 595 C CA . VAL A 1 83 ? -26.782 -8.552 33.590 1.00 77.81 83 VAL A CA 1
ATOM 596 C C . VAL A 1 83 ? -26.945 -9.132 32.182 1.00 77.81 83 VAL A C 1
ATOM 598 O O . VAL A 1 83 ? -26.027 -9.022 31.365 1.00 77.81 83 VAL A O 1
ATOM 601 N N . LYS A 1 84 ? -28.115 -9.692 31.849 1.00 81.12 84 LYS A N 1
ATOM 602 C CA . LYS A 1 84 ? -28.411 -10.186 30.493 1.00 81.12 84 LYS A CA 1
ATOM 603 C C . LYS A 1 84 ? -28.341 -9.070 29.451 1.00 81.12 84 LYS A C 1
ATOM 605 O O . LYS A 1 84 ? -27.721 -9.263 28.405 1.00 81.12 84 LYS A O 1
ATOM 610 N N . ASN A 1 85 ? -28.913 -7.902 29.735 1.00 78.94 85 ASN A N 1
ATOM 611 C CA . ASN A 1 85 ? -28.873 -6.751 28.832 1.00 78.94 85 ASN A CA 1
ATOM 612 C C . ASN A 1 85 ? -27.444 -6.227 28.634 1.00 78.94 85 ASN A C 1
ATOM 614 O O . ASN A 1 85 ? -27.047 -5.951 27.501 1.00 78.94 85 ASN A O 1
ATOM 618 N N . TYR A 1 86 ? -26.640 -6.177 29.699 1.00 76.12 86 TYR A N 1
ATOM 619 C CA . TYR A 1 86 ? -25.222 -5.823 29.619 1.00 76.12 86 TYR A CA 1
ATOM 620 C C . TYR A 1 86 ? -24.421 -6.813 28.756 1.00 76.12 86 TYR A C 1
ATOM 622 O O . TYR A 1 86 ? -23.712 -6.402 27.835 1.00 76.12 86 TYR A O 1
ATOM 630 N N . LEU A 1 87 ? -24.570 -8.122 28.994 1.00 84.88 87 LEU A N 1
ATOM 631 C CA . LEU A 1 87 ? -23.894 -9.160 28.207 1.00 84.88 87 LEU A CA 1
ATOM 632 C C . LEU A 1 87 ? -24.317 -9.127 26.734 1.00 84.88 87 LEU A C 1
ATOM 634 O O . LEU A 1 87 ? -23.469 -9.244 25.848 1.00 84.88 87 LEU A O 1
ATOM 638 N N . LYS A 1 88 ? -25.608 -8.910 26.461 1.00 86.69 88 LYS A N 1
ATOM 639 C CA . LYS A 1 88 ? -26.141 -8.757 25.102 1.00 86.69 88 LYS A CA 1
ATOM 640 C C . LYS A 1 88 ? -25.553 -7.528 24.403 1.00 86.69 88 LYS A C 1
ATOM 642 O O . LYS A 1 88 ? -25.135 -7.633 23.251 1.00 86.69 88 LYS A O 1
ATOM 647 N N . GLY A 1 89 ? -25.461 -6.395 25.102 1.00 82.19 89 GLY A N 1
ATOM 648 C CA . GLY A 1 89 ? -24.806 -5.185 24.601 1.00 82.19 89 GLY A CA 1
ATOM 649 C C . GLY A 1 89 ? -23.340 -5.436 24.243 1.00 82.19 89 GLY A C 1
ATOM 650 O O . GLY A 1 89 ? -22.923 -5.158 23.117 1.00 82.19 89 GLY A O 1
ATOM 651 N N . ARG A 1 90 ? -22.590 -6.077 25.144 1.00 82.19 90 ARG A N 1
ATOM 652 C CA . ARG A 1 90 ? -21.176 -6.416 24.939 1.00 82.19 90 ARG A CA 1
ATOM 653 C C . ARG A 1 90 ? -20.958 -7.371 23.765 1.00 82.19 90 ARG A C 1
ATOM 655 O O . ARG A 1 90 ? -20.064 -7.146 22.954 1.00 82.19 90 ARG A O 1
ATOM 662 N N . LEU A 1 91 ? -21.792 -8.404 23.638 1.00 88.94 91 LEU A N 1
ATOM 663 C CA . LEU A 1 91 ? -21.772 -9.312 22.487 1.00 88.94 91 LEU A CA 1
ATOM 664 C C . LEU A 1 91 ? -22.058 -8.573 21.177 1.00 88.94 91 LEU A C 1
ATOM 666 O O . LEU A 1 91 ? -21.422 -8.859 20.167 1.00 88.94 91 LEU A O 1
ATOM 670 N N . SER A 1 92 ? -22.987 -7.613 21.183 1.00 88.69 92 SER A N 1
ATOM 671 C CA . SER A 1 92 ? -23.298 -6.821 19.989 1.00 88.69 92 SER A CA 1
ATOM 672 C C . SER A 1 92 ? -22.126 -5.935 19.551 1.00 88.69 92 SER A C 1
ATOM 674 O O . SER A 1 92 ? -21.819 -5.893 18.363 1.00 88.69 92 SER A O 1
ATOM 676 N N . GLN A 1 93 ? -21.423 -5.296 20.492 1.00 85.88 93 GLN A N 1
ATOM 677 C CA . GLN A 1 93 ? -20.215 -4.515 20.204 1.00 85.88 93 GLN A CA 1
ATOM 678 C C . GLN A 1 93 ? -19.079 -5.401 19.705 1.00 85.88 93 GLN A C 1
ATOM 680 O O . GLN A 1 93 ? -18.470 -5.082 18.693 1.00 85.88 93 GLN A O 1
ATOM 685 N N . LEU A 1 94 ? -18.842 -6.550 20.344 1.00 87.12 94 LEU A N 1
ATOM 686 C CA . LEU A 1 94 ? -17.818 -7.491 19.892 1.00 87.12 94 LEU A CA 1
ATOM 687 C C . LEU A 1 94 ? -18.065 -7.941 18.446 1.00 87.12 94 LEU A C 1
ATOM 689 O O . LEU A 1 94 ? -17.135 -7.970 17.645 1.00 87.12 94 LEU A O 1
ATOM 693 N N . LYS A 1 95 ? -19.324 -8.235 18.096 1.00 91.69 95 LYS A N 1
ATOM 694 C CA . LYS A 1 95 ? -19.708 -8.578 16.721 1.00 91.69 95 LYS A CA 1
ATOM 695 C C . LYS A 1 95 ? -19.444 -7.433 15.743 1.00 91.69 95 LYS A C 1
ATOM 697 O O . LYS A 1 95 ? -18.920 -7.689 14.668 1.00 91.69 95 LYS A O 1
ATOM 702 N N . ARG A 1 96 ? -19.772 -6.187 16.104 1.00 91.56 96 ARG A N 1
ATOM 703 C CA . ARG A 1 96 ? -19.486 -5.014 15.256 1.00 91.56 96 ARG A CA 1
ATOM 704 C C . ARG A 1 96 ? -17.987 -4.834 15.035 1.00 91.56 96 ARG A C 1
ATOM 706 O O . ARG A 1 96 ? -17.567 -4.749 13.890 1.00 91.56 96 ARG A O 1
ATOM 713 N N . ASN A 1 97 ? -17.189 -4.880 16.100 1.00 89.12 97 ASN A N 1
ATOM 714 C CA . ASN A 1 97 ? -15.736 -4.746 16.002 1.00 89.12 97 ASN A CA 1
ATOM 715 C C . ASN A 1 97 ? -15.130 -5.855 15.133 1.00 89.12 97 ASN A C 1
ATOM 717 O O . ASN A 1 97 ? -14.234 -5.598 14.338 1.00 89.12 97 ASN A O 1
ATOM 721 N N . HIS A 1 98 ? -15.640 -7.083 15.250 1.00 91.00 98 HIS A N 1
ATOM 722 C CA . HIS A 1 98 ? -15.208 -8.188 14.401 1.00 91.00 98 HIS A CA 1
ATOM 723 C C . HIS A 1 98 ? -15.535 -7.943 12.919 1.00 91.00 98 HIS A C 1
ATOM 725 O O . HIS A 1 98 ? -14.655 -8.086 12.077 1.00 91.00 98 HIS A O 1
ATOM 731 N N . ILE A 1 99 ? -16.756 -7.494 12.604 1.00 95.25 99 ILE A N 1
ATOM 732 C CA . ILE A 1 99 ? -17.150 -7.125 11.233 1.00 95.25 99 ILE A CA 1
ATOM 733 C C . ILE A 1 99 ? -16.252 -6.005 10.687 1.00 95.25 99 ILE A C 1
ATOM 735 O O . ILE A 1 99 ? -15.817 -6.070 9.540 1.00 95.25 99 ILE A O 1
ATOM 739 N N . GLU A 1 100 ? -15.942 -4.992 11.497 1.00 93.81 100 GLU A N 1
ATOM 740 C CA . GLU A 1 100 ? -15.048 -3.895 11.109 1.00 93.81 100 GLU A CA 1
ATOM 741 C C . GLU A 1 100 ? -13.618 -4.382 10.837 1.00 93.81 100 GLU A C 1
ATOM 743 O O . GLU A 1 100 ? -13.002 -3.966 9.855 1.00 93.81 100 GLU A O 1
ATOM 748 N N . GLN A 1 101 ? -13.100 -5.301 11.657 1.00 92.50 101 GLN A N 1
ATOM 749 C CA . GLN A 1 101 ? -11.794 -5.932 11.444 1.00 92.50 101 GLN A CA 1
ATOM 750 C C . GLN A 1 101 ? -11.763 -6.763 10.159 1.00 92.50 101 GLN A C 1
ATOM 752 O O . GLN A 1 101 ? -10.813 -6.654 9.381 1.00 92.50 101 GLN A O 1
ATOM 757 N N . GLU A 1 102 ? -12.807 -7.548 9.890 1.00 96.25 102 GLU A N 1
ATOM 758 C CA . GLU A 1 102 ? -12.922 -8.284 8.631 1.00 96.25 102 GLU A CA 1
ATOM 759 C C . GLU A 1 102 ? -13.007 -7.348 7.425 1.00 96.25 102 GLU A C 1
ATOM 761 O O . GLU A 1 102 ? -12.343 -7.581 6.415 1.00 96.25 102 GLU A O 1
ATOM 766 N N . ALA A 1 103 ? -13.807 -6.283 7.515 1.00 96.06 103 ALA A N 1
ATOM 767 C CA . ALA A 1 103 ? -13.948 -5.298 6.450 1.00 96.06 103 ALA A CA 1
ATOM 768 C C . ALA A 1 103 ? -12.612 -4.601 6.159 1.00 96.06 103 ALA A C 1
ATOM 770 O O . ALA A 1 103 ? -12.236 -4.452 4.995 1.00 96.06 103 ALA A O 1
ATOM 771 N N . PHE A 1 104 ? -11.860 -4.242 7.204 1.00 94.94 104 PHE A N 1
ATOM 772 C CA . PHE A 1 104 ? -10.510 -3.705 7.067 1.00 94.94 104 PHE A CA 1
ATOM 773 C C . PHE A 1 104 ? -9.574 -4.701 6.368 1.00 94.94 104 PHE A C 1
ATOM 775 O O . PHE A 1 104 ? -8.902 -4.331 5.406 1.00 94.94 104 PHE A O 1
ATOM 782 N N . GLY A 1 105 ? -9.572 -5.970 6.791 1.00 94.12 105 GLY A N 1
ATOM 783 C CA . GLY A 1 105 ? -8.760 -7.022 6.174 1.00 94.12 105 GLY A CA 1
ATOM 784 C C . GLY A 1 105 ? -9.103 -7.259 4.699 1.00 94.12 105 GLY A C 1
ATOM 785 O O . GLY A 1 105 ? -8.206 -7.340 3.860 1.00 94.12 1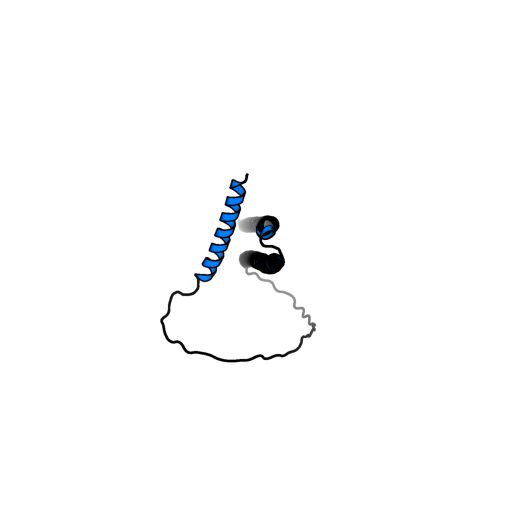05 GLY A O 1
ATOM 786 N N . LYS A 1 106 ? -10.397 -7.294 4.356 1.00 97.25 106 LYS A N 1
ATOM 787 C CA . LYS A 1 106 ? -10.881 -7.422 2.970 1.00 97.25 106 LYS A CA 1
ATOM 788 C C . LYS A 1 106 ? -10.441 -6.242 2.112 1.00 97.25 106 LYS A C 1
ATOM 790 O O . LYS A 1 106 ? -9.916 -6.452 1.020 1.00 97.25 106 LYS A O 1
ATOM 795 N N . LYS A 1 107 ? -10.602 -5.015 2.617 1.00 96.19 107 LYS A N 1
ATOM 796 C CA . LYS A 1 107 ? -10.155 -3.804 1.921 1.00 96.19 107 LYS A CA 1
ATOM 797 C C . LYS A 1 107 ? -8.645 -3.823 1.698 1.00 96.19 107 LYS A C 1
ATOM 799 O O . LYS A 1 107 ? -8.200 -3.600 0.582 1.00 96.19 107 LYS A O 1
ATOM 804 N N . PHE A 1 108 ? -7.867 -4.143 2.731 1.00 95.44 108 PHE A N 1
ATOM 805 C CA . PHE A 1 108 ? -6.416 -4.251 2.617 1.00 95.44 108 PHE A CA 1
ATOM 806 C C . PHE A 1 108 ? -6.000 -5.279 1.555 1.00 95.44 108 PHE A C 1
ATOM 808 O O . PHE A 1 108 ? -5.137 -4.992 0.729 1.00 95.44 108 PHE A O 1
ATOM 815 N N . ASN A 1 109 ? -6.632 -6.456 1.543 1.00 95.88 109 ASN A N 1
ATOM 816 C CA . ASN A 1 109 ? -6.354 -7.468 0.530 1.00 95.88 109 ASN A CA 1
ATOM 817 C C . ASN A 1 109 ? -6.721 -6.976 -0.880 1.00 95.88 109 ASN A C 1
ATOM 819 O O . ASN A 1 109 ? -5.948 -7.184 -1.807 1.00 95.88 109 ASN A O 1
ATOM 823 N N . SER A 1 110 ? -7.853 -6.286 -1.045 1.00 97.06 110 SER A N 1
ATOM 824 C CA . SER A 1 110 ? -8.230 -5.674 -2.326 1.00 97.06 110 SER A CA 1
ATOM 825 C C . SER A 1 110 ? -7.183 -4.664 -2.802 1.00 97.06 110 SER A C 1
ATOM 827 O O . SER A 1 110 ? -6.691 -4.782 -3.922 1.00 97.06 110 SER A O 1
ATOM 829 N N . ASP A 1 111 ? -6.787 -3.731 -1.929 1.00 95.81 111 ASP A N 1
ATOM 830 C CA . ASP A 1 111 ? -5.774 -2.710 -2.221 1.00 95.81 111 ASP A CA 1
ATOM 831 C C . ASP A 1 111 ? -4.425 -3.370 -2.605 1.00 95.81 111 ASP A C 1
ATOM 833 O O . ASP A 1 111 ? -3.727 -2.912 -3.511 1.00 95.81 111 ASP A O 1
ATOM 837 N N . TRP A 1 112 ? -4.062 -4.482 -1.951 1.00 96.75 112 TRP A N 1
ATOM 838 C CA . TRP A 1 112 ? -2.860 -5.267 -2.256 1.00 96.75 112 TRP A CA 1
ATOM 839 C C . TRP A 1 112 ? -2.920 -5.938 -3.632 1.00 96.75 112 TRP A C 1
ATOM 841 O O . TRP A 1 112 ? -1.963 -5.846 -4.403 1.00 96.75 112 TRP A O 1
ATOM 851 N N . GLN A 1 113 ? -4.034 -6.597 -3.958 1.00 97.62 113 GLN A N 1
ATOM 852 C CA . GLN A 1 113 ? -4.218 -7.242 -5.261 1.00 97.62 113 GLN A CA 1
ATOM 853 C C . GLN A 1 113 ? -4.210 -6.214 -6.397 1.00 97.62 113 GLN A C 1
ATOM 855 O O . GLN A 1 113 ? -3.552 -6.423 -7.417 1.00 97.62 113 GLN A O 1
ATOM 860 N N . GLU A 1 114 ? -4.891 -5.082 -6.211 1.00 97.94 114 GLU A N 1
ATOM 861 C CA . GLU A 1 114 ? -4.923 -3.994 -7.188 1.00 97.94 114 GLU A CA 1
ATOM 862 C C . GLU A 1 114 ? -3.528 -3.404 -7.426 1.00 97.94 114 GLU A C 1
ATOM 864 O O . GLU A 1 114 ? -3.115 -3.221 -8.575 1.00 97.94 114 GLU A O 1
ATOM 869 N N . PHE A 1 115 ? -2.763 -3.183 -6.355 1.00 97.81 115 PHE A N 1
ATOM 870 C CA . PHE A 1 115 ? -1.388 -2.708 -6.449 1.00 97.81 115 PHE A CA 1
ATOM 871 C C . PHE A 1 115 ? -0.505 -3.641 -7.289 1.00 97.81 115 PHE A C 1
ATOM 873 O O . PHE A 1 115 ? 0.181 -3.184 -8.209 1.00 97.81 115 PHE A O 1
ATOM 880 N N . TRP A 1 116 ? -0.539 -4.948 -7.012 1.00 97.12 116 TRP A N 1
ATOM 881 C CA . TRP A 1 116 ? 0.256 -5.917 -7.769 1.00 97.12 116 TRP A CA 1
ATOM 882 C C . TRP A 1 116 ? -0.192 -6.032 -9.214 1.00 97.12 116 TRP A C 1
ATOM 884 O O . TRP A 1 116 ? 0.658 -6.044 -10.102 1.00 97.12 116 TRP A O 1
ATOM 894 N N . LYS A 1 117 ? -1.504 -6.044 -9.466 1.00 97.81 117 LYS A N 1
ATOM 895 C CA . LYS A 1 117 ? -2.047 -6.015 -10.825 1.00 97.81 117 LYS A CA 1
ATOM 896 C C . LYS A 1 117 ? -1.490 -4.825 -11.612 1.00 97.81 117 LYS A C 1
ATOM 898 O O . LYS A 1 117 ? -0.933 -5.020 -12.689 1.00 97.81 117 LYS A O 1
ATOM 903 N N . GLY A 1 118 ? -1.537 -3.622 -11.036 1.00 97.31 118 GLY A N 1
ATOM 904 C CA . GLY A 1 118 ? -0.980 -2.423 -11.665 1.00 97.31 118 GLY A CA 1
ATOM 905 C C . GLY A 1 118 ? 0.531 -2.510 -11.915 1.00 97.31 118 GLY A C 1
ATOM 906 O O . GLY A 1 118 ? 1.013 -2.082 -12.964 1.00 97.31 118 GLY A O 1
ATOM 907 N N . LEU A 1 119 ? 1.296 -3.097 -10.989 1.00 96.56 119 LEU A N 1
ATOM 908 C CA . LEU A 1 119 ? 2.733 -3.339 -11.170 1.00 96.56 119 LEU A CA 1
ATOM 909 C C . LEU A 1 119 ? 3.028 -4.321 -12.312 1.00 96.56 119 LEU A C 1
ATOM 911 O O . LEU A 1 119 ? 3.962 -4.092 -13.085 1.00 96.56 119 LEU A O 1
ATOM 915 N N . TYR A 1 120 ? 2.245 -5.395 -12.425 1.00 96.56 120 TYR A N 1
ATOM 916 C CA . TYR A 1 120 ? 2.378 -6.373 -13.504 1.00 96.56 120 TYR A CA 1
ATOM 917 C C . TYR A 1 120 ? 2.035 -5.771 -14.863 1.00 96.56 120 TYR A C 1
ATOM 919 O O . TYR A 1 120 ? 2.798 -5.963 -15.809 1.00 96.56 120 TYR A O 1
ATOM 927 N N . ASP A 1 121 ? 0.953 -4.995 -14.958 1.00 97.81 121 ASP A N 1
ATOM 928 C CA . ASP A 1 121 ? 0.584 -4.309 -16.198 1.00 97.81 121 ASP A CA 1
ATOM 929 C C . ASP A 1 121 ? 1.690 -3.338 -16.643 1.00 97.81 121 ASP A C 1
ATOM 931 O O . ASP A 1 121 ? 2.138 -3.392 -17.790 1.00 97.81 121 ASP A O 1
ATOM 935 N N . LYS A 1 122 ? 2.240 -2.537 -15.719 1.00 96.56 122 LYS A N 1
ATOM 936 C CA . LYS A 1 122 ? 3.385 -1.657 -16.011 1.00 96.56 122 LYS A CA 1
ATOM 937 C C . LYS A 1 122 ? 4.612 -2.420 -16.504 1.00 96.56 122 LYS A C 1
ATOM 939 O O . LYS A 1 122 ? 5.295 -1.967 -17.421 1.00 96.56 122 LYS A O 1
ATOM 944 N N . ARG A 1 123 ? 4.912 -3.569 -15.892 1.00 96.50 123 ARG A N 1
ATOM 945 C CA . ARG A 1 123 ? 6.026 -4.426 -16.311 1.00 96.50 123 ARG A CA 1
ATOM 946 C C . ARG A 1 123 ? 5.807 -4.990 -17.708 1.00 96.50 123 ARG A C 1
ATOM 948 O O . ARG A 1 123 ? 6.726 -4.934 -18.518 1.00 96.50 123 ARG A O 1
ATOM 955 N N . ARG A 1 124 ? 4.604 -5.476 -18.005 1.00 97.81 124 ARG A N 1
ATOM 956 C CA . ARG A 1 124 ? 4.248 -5.959 -19.342 1.00 97.81 124 ARG A CA 1
ATOM 957 C C . ARG A 1 124 ? 4.462 -4.865 -20.388 1.00 97.81 124 ARG A C 1
ATOM 959 O O . ARG A 1 124 ? 5.098 -5.106 -21.411 1.00 97.81 124 ARG A O 1
ATOM 966 N N . ASP A 1 125 ? 3.984 -3.654 -20.122 1.00 97.31 125 ASP A N 1
ATOM 967 C CA . ASP A 1 125 ? 4.116 -2.533 -21.056 1.00 97.31 125 ASP A CA 1
ATOM 968 C C . ASP A 1 125 ? 5.582 -2.110 -21.249 1.00 97.31 125 ASP A C 1
ATOM 970 O O . ASP A 1 125 ? 5.999 -1.771 -22.363 1.00 97.31 125 ASP A O 1
ATOM 974 N N . PHE A 1 126 ? 6.387 -2.173 -20.185 1.00 97.06 126 PHE A N 1
ATOM 975 C CA . PHE A 1 126 ? 7.832 -1.976 -20.257 1.00 97.06 126 PHE A CA 1
ATOM 976 C C . PHE A 1 126 ? 8.505 -3.040 -21.136 1.00 97.06 126 PHE A C 1
ATOM 978 O O . PHE A 1 126 ? 9.238 -2.688 -22.059 1.00 97.06 126 PHE A O 1
ATOM 985 N N . GLU A 1 127 ? 8.215 -4.324 -20.922 1.00 96.19 127 GLU A N 1
ATOM 986 C CA . GLU A 1 127 ? 8.771 -5.429 -21.714 1.00 96.19 127 GLU A CA 1
ATOM 987 C C . GLU A 1 127 ? 8.412 -5.299 -23.203 1.00 96.19 127 GLU A C 1
ATOM 989 O O . GLU A 1 127 ? 9.282 -5.432 -24.068 1.00 96.19 127 GLU A O 1
ATOM 994 N N . ILE A 1 128 ? 7.165 -4.929 -23.518 1.00 97.06 128 ILE A N 1
ATOM 995 C CA . ILE A 1 128 ? 6.727 -4.646 -24.894 1.00 97.06 128 ILE A CA 1
ATOM 996 C C . ILE A 1 128 ? 7.528 -3.485 -25.496 1.00 97.06 128 ILE A C 1
ATOM 998 O O . ILE A 1 128 ? 7.947 -3.551 -26.655 1.00 97.06 128 ILE A O 1
ATOM 1002 N N . ARG A 1 129 ? 7.754 -2.409 -24.734 1.00 96.00 129 ARG A N 1
ATOM 1003 C CA . ARG A 1 129 ? 8.531 -1.251 -25.200 1.00 96.00 129 ARG A CA 1
ATOM 1004 C C . ARG A 1 129 ? 9.977 -1.632 -25.507 1.00 96.00 129 ARG A C 1
ATOM 1006 O O . ARG A 1 129 ? 10.486 -1.238 -26.554 1.00 96.00 129 ARG A O 1
ATOM 1013 N N . ILE A 1 130 ? 10.609 -2.411 -24.634 1.00 95.50 130 ILE A N 1
ATOM 1014 C CA . ILE A 1 130 ? 11.979 -2.902 -24.816 1.00 95.50 130 ILE A CA 1
ATOM 1015 C C . ILE A 1 130 ? 12.067 -3.803 -26.052 1.00 95.50 130 ILE A C 1
ATOM 1017 O O . ILE A 1 130 ? 12.954 -3.620 -26.885 1.00 95.50 130 ILE A O 1
ATOM 1021 N N . ALA A 1 131 ? 11.109 -4.715 -26.236 1.00 95.75 131 ALA A N 1
ATOM 1022 C CA . ALA A 1 131 ? 11.053 -5.577 -27.414 1.00 95.75 131 ALA A CA 1
ATOM 1023 C C . ALA A 1 131 ? 10.926 -4.772 -28.720 1.00 95.75 131 ALA A C 1
ATOM 1025 O O . ALA A 1 131 ? 11.648 -5.039 -29.681 1.00 95.75 131 ALA A O 1
ATOM 1026 N N . LYS A 1 132 ? 10.070 -3.741 -28.744 1.00 95.75 132 LYS A N 1
ATOM 1027 C CA . LYS A 1 132 ? 9.929 -2.836 -29.898 1.00 95.75 132 LYS A CA 1
ATOM 1028 C C . LYS A 1 132 ? 11.204 -2.042 -30.173 1.00 95.75 132 LYS A C 1
ATOM 1030 O O . LYS A 1 132 ? 11.625 -1.946 -31.318 1.00 95.75 132 LYS A O 1
ATOM 1035 N N . GLN A 1 133 ? 11.847 -1.498 -29.140 1.00 94.94 133 GLN A N 1
ATOM 1036 C CA . GLN A 1 133 ? 13.118 -0.788 -29.303 1.00 94.94 133 GLN A CA 1
ATOM 1037 C C . GLN A 1 133 ? 14.212 -1.699 -29.855 1.00 94.94 133 GLN A C 1
ATOM 1039 O O . GLN A 1 133 ? 14.973 -1.276 -30.722 1.00 94.94 133 GLN A O 1
ATOM 1044 N N . ARG A 1 134 ? 14.265 -2.952 -29.393 1.00 94.44 134 ARG A N 1
ATOM 1045 C CA . ARG A 1 134 ? 15.196 -3.953 -29.912 1.00 94.44 134 ARG A CA 1
ATOM 1046 C C . ARG A 1 134 ? 14.958 -4.232 -31.394 1.00 94.44 134 ARG A C 1
ATOM 1048 O O . ARG A 1 134 ? 15.919 -4.277 -32.153 1.00 94.44 134 ARG A O 1
ATOM 1055 N N . LEU A 1 135 ? 13.699 -4.394 -31.801 1.00 95.25 135 LEU A N 1
ATOM 1056 C CA . LEU A 1 135 ? 13.335 -4.584 -33.206 1.00 95.25 135 LEU A CA 1
ATOM 1057 C C . LEU A 1 135 ? 13.767 -3.384 -34.061 1.00 95.25 135 LEU A C 1
ATOM 1059 O O . LEU A 1 135 ? 14.512 -3.563 -35.020 1.00 95.25 135 LEU A O 1
ATOM 1063 N N . ASN A 1 136 ? 13.405 -2.167 -33.649 1.00 93.75 136 ASN A N 1
ATOM 1064 C CA . ASN A 1 136 ? 13.793 -0.939 -34.348 1.00 93.75 136 ASN A CA 1
ATOM 1065 C C . ASN A 1 136 ? 15.322 -0.784 -34.437 1.00 93.75 136 ASN A C 1
ATOM 1067 O O . ASN A 1 136 ? 15.842 -0.265 -35.421 1.00 93.75 136 ASN A O 1
ATOM 1071 N N . HIS A 1 137 ? 16.063 -1.229 -33.416 1.00 93.94 137 HIS A N 1
ATOM 1072 C CA . HIS A 1 137 ? 17.523 -1.211 -33.442 1.00 93.94 137 HIS A CA 1
ATOM 1073 C C . HIS A 1 137 ? 18.094 -2.194 -34.473 1.00 93.94 137 HIS A C 1
ATOM 1075 O O . HIS A 1 137 ? 19.026 -1.841 -35.192 1.00 93.94 137 HIS A O 1
ATOM 1081 N N . PHE A 1 138 ? 17.523 -3.395 -34.600 1.00 94.25 138 PHE A N 1
ATOM 1082 C CA . PHE A 1 138 ? 17.923 -4.333 -35.653 1.00 94.25 138 PHE A CA 1
ATOM 1083 C C . PHE A 1 138 ? 17.656 -3.777 -37.054 1.00 94.25 138 PHE A C 1
ATOM 1085 O O . PHE A 1 138 ? 18.515 -3.889 -37.930 1.00 94.25 138 PHE A O 1
ATOM 1092 N N . GLU A 1 139 ? 16.511 -3.127 -37.256 1.00 93.88 139 GLU A N 1
ATOM 1093 C CA . GLU A 1 139 ? 16.194 -2.446 -38.515 1.00 93.88 139 GLU A CA 1
ATOM 1094 C C . GLU A 1 139 ? 17.194 -1.317 -38.798 1.00 93.88 139 GLU A C 1
ATOM 1096 O O . GLU A 1 139 ? 17.740 -1.234 -39.899 1.00 93.88 139 GLU A O 1
ATOM 1101 N N . LEU A 1 140 ? 17.537 -0.512 -37.787 1.00 93.69 140 LEU A N 1
ATOM 1102 C CA . LEU A 1 140 ? 18.557 0.529 -37.913 1.00 93.69 140 LEU A CA 1
ATOM 1103 C C . LEU A 1 140 ? 19.916 -0.059 -38.321 1.00 93.69 140 LEU A C 1
ATOM 1105 O O . LEU A 1 140 ? 20.529 0.435 -39.268 1.00 93.69 140 LEU A O 1
ATOM 1109 N N . LEU A 1 141 ? 20.369 -1.133 -37.667 1.00 94.44 141 LEU A N 1
ATOM 1110 C CA . LEU A 1 141 ? 21.629 -1.804 -38.004 1.00 94.44 141 LEU A CA 1
ATOM 1111 C C . LEU A 1 141 ? 21.635 -2.329 -39.442 1.00 94.44 141 LEU A C 1
ATOM 1113 O O . LEU A 1 141 ? 22.660 -2.232 -40.111 1.00 94.44 141 LEU A O 1
ATOM 1117 N N . SER A 1 142 ? 20.500 -2.821 -39.945 1.00 92.75 142 SER A N 1
ATOM 1118 C CA . SER A 1 142 ? 20.398 -3.293 -41.332 1.00 92.75 142 SER A CA 1
ATOM 1119 C C . SER A 1 142 ? 20.582 -2.182 -42.375 1.00 92.75 142 SER A C 1
ATOM 1121 O O . SER A 1 142 ? 21.018 -2.456 -43.491 1.00 92.75 142 SER A O 1
ATOM 1123 N N . SER A 1 143 ? 20.298 -0.927 -42.007 1.00 93.31 143 SER A N 1
ATOM 1124 C CA . SER A 1 143 ? 20.451 0.243 -42.885 1.00 93.31 143 SER A CA 1
ATOM 1125 C C . SER A 1 143 ? 21.810 0.946 -42.763 1.00 93.31 143 SER A C 1
ATOM 1127 O O . SER A 1 143 ? 22.188 1.721 -43.641 1.00 93.31 143 SER A O 1
ATOM 1129 N N . LEU A 1 144 ? 22.556 0.685 -41.686 1.00 93.50 144 LEU A N 1
ATOM 1130 C CA . LEU A 1 144 ? 23.861 1.288 -41.418 1.00 93.50 144 LEU A CA 1
ATOM 1131 C C . LEU A 1 144 ? 25.003 0.497 -42.067 1.00 93.50 144 LEU A C 1
ATOM 1133 O O . LEU A 1 144 ? 24.954 -0.729 -42.177 1.00 93.50 144 LEU A O 1
ATOM 1137 N N . SER A 1 145 ? 26.092 1.190 -42.421 1.00 93.69 145 SER A N 1
ATOM 1138 C CA . SER A 1 145 ? 27.326 0.523 -42.843 1.00 93.69 145 SER A CA 1
ATOM 1139 C C . SER A 1 145 ? 27.921 -0.301 -41.688 1.00 93.69 145 SER A C 1
ATOM 1141 O O . SER A 1 145 ? 27.880 0.154 -40.540 1.00 93.69 145 SER A O 1
ATOM 1143 N N . PRO A 1 146 ? 28.561 -1.459 -41.955 1.00 94.12 146 PRO A N 1
ATOM 1144 C CA . PRO A 1 146 ? 29.144 -2.308 -40.907 1.00 94.12 146 PRO A CA 1
ATOM 1145 C C . PRO A 1 146 ? 30.127 -1.585 -39.974 1.00 94.12 146 PRO A C 1
ATOM 1147 O O . PRO A 1 146 ? 30.211 -1.887 -38.787 1.00 94.12 146 PRO A O 1
ATOM 1150 N N . SER A 1 147 ? 30.837 -0.578 -40.488 1.00 94.56 147 SER A N 1
ATOM 1151 C CA . SER A 1 147 ? 31.750 0.269 -39.711 1.00 94.56 147 SER A CA 1
ATOM 1152 C C . SER A 1 147 ? 31.068 1.082 -38.601 1.00 94.56 147 SER A C 1
ATOM 1154 O O . SER A 1 147 ? 31.733 1.443 -37.636 1.00 94.56 147 SER A O 1
ATOM 1156 N N . ALA A 1 148 ? 29.765 1.363 -38.716 1.00 94.69 148 ALA A N 1
ATOM 1157 C CA . ALA A 1 148 ? 28.991 2.148 -37.752 1.00 94.69 148 ALA A CA 1
ATOM 1158 C C . ALA A 1 148 ? 28.216 1.283 -36.737 1.00 94.69 148 ALA A C 1
ATOM 1160 O O . ALA A 1 148 ? 27.660 1.812 -35.771 1.00 94.69 148 ALA A O 1
ATOM 1161 N N . HIS A 1 149 ? 28.174 -0.043 -36.925 1.00 95.56 149 HIS A N 1
ATOM 1162 C CA . HIS A 1 149 ? 27.384 -0.954 -36.085 1.00 95.56 149 HIS A CA 1
ATOM 1163 C C . HIS A 1 149 ? 27.833 -0.951 -34.625 1.00 95.56 149 HIS A C 1
ATOM 1165 O O . HIS A 1 149 ? 26.994 -0.910 -33.732 1.00 95.56 149 HIS A O 1
ATOM 1171 N N . SER A 1 150 ? 29.142 -0.953 -34.364 1.00 95.00 150 SER A N 1
ATOM 1172 C CA . SER A 1 150 ? 29.680 -1.013 -32.996 1.00 95.00 150 SER A CA 1
ATOM 1173 C C . SER A 1 150 ? 29.267 0.193 -32.148 1.00 95.00 150 SER A C 1
ATOM 1175 O O . SER A 1 150 ? 28.895 0.033 -30.986 1.00 95.00 150 SER A O 1
ATOM 1177 N N . THR A 1 151 ? 29.276 1.395 -32.732 1.00 95.06 151 THR A N 1
ATOM 1178 C CA . THR A 1 151 ? 28.804 2.614 -32.067 1.00 95.06 151 THR A CA 1
ATOM 1179 C C . THR A 1 151 ? 27.306 2.541 -31.800 1.00 95.06 151 THR A C 1
ATOM 1181 O O . THR A 1 151 ? 26.888 2.757 -30.666 1.00 95.06 151 THR A O 1
ATOM 1184 N N . ALA A 1 152 ? 26.510 2.155 -32.802 1.00 93.75 152 ALA A N 1
ATOM 1185 C CA . ALA A 1 152 ? 25.062 2.040 -32.652 1.00 93.75 152 ALA A CA 1
ATOM 1186 C C . ALA A 1 152 ? 24.664 1.016 -31.572 1.00 93.75 152 ALA A C 1
ATOM 1188 O O . ALA A 1 152 ? 23.772 1.295 -30.771 1.00 93.75 152 ALA A O 1
ATOM 1189 N N . ILE A 1 153 ? 25.332 -0.143 -31.522 1.00 94.94 153 ILE A N 1
ATOM 1190 C CA . ILE A 1 153 ? 25.103 -1.180 -30.503 1.00 94.94 153 ILE A CA 1
ATOM 1191 C C . ILE A 1 153 ? 25.411 -0.632 -29.110 1.00 94.94 153 ILE A C 1
ATOM 1193 O O . ILE A 1 153 ? 24.581 -0.742 -28.209 1.00 94.94 153 ILE A O 1
ATOM 1197 N N . ARG A 1 154 ? 26.573 0.007 -28.932 1.00 96.56 154 ARG A N 1
ATOM 1198 C CA . ARG A 1 154 ? 26.970 0.578 -27.639 1.00 96.56 154 ARG A CA 1
ATOM 1199 C C . ARG A 1 154 ? 25.974 1.633 -27.152 1.00 96.56 154 ARG A C 1
ATOM 1201 O O . ARG A 1 154 ? 25.611 1.644 -25.977 1.00 96.56 154 ARG A O 1
ATOM 1208 N N . ASP A 1 155 ? 25.529 2.512 -28.045 1.00 94.62 155 ASP A N 1
ATOM 1209 C CA . ASP A 1 155 ? 24.581 3.572 -27.703 1.00 94.62 155 ASP A CA 1
ATOM 1210 C C . ASP A 1 155 ? 23.211 2.980 -27.323 1.00 94.62 155 ASP A C 1
ATOM 1212 O O . ASP A 1 155 ? 22.598 3.406 -26.340 1.00 94.62 155 ASP A O 1
ATOM 1216 N N . TYR A 1 156 ? 22.765 1.937 -28.032 1.00 95.12 156 TYR A N 1
ATOM 1217 C CA . TYR A 1 156 ? 21.566 1.178 -27.680 1.00 95.12 156 TYR A CA 1
ATOM 1218 C C . TYR A 1 156 ? 21.689 0.510 -26.303 1.00 95.12 156 TYR A C 1
ATOM 1220 O O . TYR A 1 156 ? 20.793 0.660 -25.473 1.00 95.12 156 TYR A O 1
ATOM 1228 N N . GLU A 1 157 ? 22.797 -0.173 -26.007 1.00 95.38 157 GLU A N 1
ATOM 1229 C CA . GLU A 1 157 ? 23.035 -0.801 -24.699 1.00 95.38 157 GLU A CA 1
ATOM 1230 C C . GLU A 1 157 ? 23.016 0.222 -23.556 1.00 95.38 157 GLU A C 1
ATOM 1232 O O . GLU A 1 157 ? 22.426 -0.021 -22.499 1.00 95.38 157 GLU A O 1
ATOM 1237 N N . GLN A 1 158 ? 23.613 1.399 -23.763 1.00 96.62 158 GLN A N 1
ATOM 1238 C CA . GLN A 1 158 ? 23.577 2.478 -22.779 1.00 96.62 158 GLN A CA 1
ATOM 1239 C C . GLN A 1 158 ? 22.143 2.979 -22.544 1.00 96.62 158 GLN A C 1
ATOM 1241 O O . GLN A 1 158 ? 21.737 3.169 -21.394 1.00 96.62 158 GLN A O 1
ATOM 1246 N N . GLN A 1 159 ? 21.357 3.156 -23.610 1.00 94.62 159 GLN A N 1
ATOM 1247 C CA . GLN A 1 159 ? 19.950 3.549 -23.506 1.00 94.62 159 GLN A 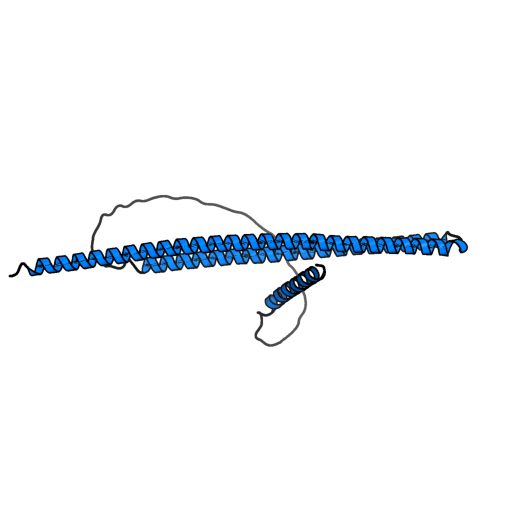CA 1
ATOM 1248 C C . GLN A 1 159 ? 19.107 2.486 -22.791 1.00 94.62 159 GLN A C 1
ATOM 1250 O O . GLN A 1 159 ? 18.350 2.829 -21.882 1.00 94.62 159 GLN A O 1
ATOM 1255 N N . GLN A 1 160 ? 19.274 1.207 -23.138 1.00 95.06 160 GLN A N 1
ATOM 1256 C CA . GLN A 1 160 ? 18.589 0.085 -22.489 1.00 95.06 160 GLN A CA 1
ATOM 1257 C C . GLN A 1 160 ? 18.881 0.043 -20.987 1.00 95.06 160 GLN A C 1
ATOM 1259 O O . GLN A 1 160 ? 17.958 -0.012 -20.175 1.00 95.06 160 GLN A O 1
ATOM 1264 N N . ASN A 1 161 ? 20.152 0.163 -20.599 1.00 95.75 161 ASN A N 1
ATOM 1265 C CA . ASN A 1 161 ? 20.549 0.176 -19.193 1.00 95.75 161 ASN A CA 1
ATOM 1266 C C . ASN A 1 161 ? 19.928 1.345 -18.415 1.00 95.75 161 ASN A C 1
ATOM 1268 O O . ASN A 1 161 ? 19.504 1.173 -17.272 1.00 95.75 161 ASN A O 1
ATOM 1272 N N . ASN A 1 162 ? 19.855 2.533 -19.019 1.00 96.00 162 ASN A N 1
ATOM 1273 C CA . ASN A 1 162 ? 19.225 3.690 -18.385 1.00 96.00 162 ASN A CA 1
ATOM 1274 C C . ASN A 1 162 ? 17.710 3.499 -18.220 1.00 96.00 162 ASN A C 1
ATOM 1276 O O . ASN A 1 162 ? 17.164 3.848 -17.174 1.00 96.00 162 ASN A O 1
ATOM 1280 N N . LEU A 1 163 ? 17.041 2.914 -19.218 1.00 95.19 163 LEU A N 1
ATOM 1281 C CA . LEU A 1 163 ? 15.610 2.612 -19.162 1.00 95.19 163 LEU A CA 1
ATOM 1282 C C . LEU A 1 163 ? 15.283 1.569 -18.091 1.00 95.19 163 LEU A C 1
ATOM 1284 O O . LEU A 1 163 ? 14.346 1.775 -17.324 1.00 95.19 163 LEU A O 1
ATOM 1288 N N . ILE A 1 164 ? 16.071 0.493 -18.005 1.00 95.56 164 ILE A N 1
ATOM 1289 C CA . ILE A 1 164 ? 15.913 -0.543 -16.975 1.00 95.56 164 ILE A CA 1
ATOM 1290 C C . ILE A 1 164 ? 16.061 0.074 -15.582 1.00 95.56 164 ILE A C 1
ATOM 1292 O O . ILE A 1 164 ? 15.169 -0.078 -14.753 1.00 95.56 164 ILE A O 1
ATOM 1296 N N . LYS A 1 165 ? 17.122 0.856 -15.343 1.00 97.12 165 LYS A N 1
ATOM 1297 C CA . LYS A 1 165 ? 17.339 1.526 -14.048 1.00 97.12 165 LYS A CA 1
ATOM 1298 C C . LYS A 1 165 ? 16.207 2.485 -13.681 1.00 97.12 165 LYS A C 1
ATOM 1300 O O . LYS A 1 165 ? 15.785 2.523 -12.529 1.00 97.12 165 LYS A O 1
ATOM 1305 N N . ALA A 1 166 ? 15.720 3.270 -14.642 1.00 96.62 166 ALA A N 1
ATOM 1306 C CA . ALA A 1 166 ? 14.610 4.189 -14.408 1.00 96.62 166 ALA A CA 1
ATOM 1307 C C . ALA A 1 166 ? 13.319 3.435 -14.052 1.00 96.62 166 ALA A C 1
ATOM 1309 O O . ALA A 1 166 ? 12.607 3.838 -13.133 1.00 96.62 166 ALA A O 1
ATOM 1310 N N . PHE A 1 167 ? 13.048 2.322 -14.736 1.00 97.00 167 PHE A N 1
ATOM 1311 C CA . PHE A 1 167 ? 11.896 1.473 -14.452 1.00 97.00 167 PHE A CA 1
ATOM 1312 C C . PHE A 1 167 ? 11.996 0.802 -13.074 1.00 97.00 167 PHE A C 1
ATOM 1314 O O . PHE A 1 167 ? 11.037 0.835 -12.305 1.00 97.00 167 PHE A O 1
ATOM 1321 N N . GLU A 1 168 ? 13.161 0.261 -12.712 1.00 96.25 168 GLU A N 1
ATOM 1322 C CA . GLU A 1 168 ? 13.411 -0.297 -11.376 1.00 96.25 168 GLU A CA 1
ATOM 1323 C C . GLU A 1 168 ? 13.194 0.749 -10.276 1.00 96.25 168 GLU A C 1
ATOM 1325 O O . GLU A 1 168 ? 12.546 0.467 -9.265 1.00 96.25 168 GLU A O 1
ATOM 1330 N N . GLN A 1 169 ? 13.686 1.972 -10.484 1.00 97.56 169 GLN A N 1
ATOM 1331 C CA . GLN A 1 169 ? 13.474 3.078 -9.556 1.00 97.56 169 GLN A CA 1
ATOM 1332 C C . GLN A 1 169 ? 11.983 3.428 -9.432 1.00 97.56 169 GLN A C 1
ATOM 1334 O O . GLN A 1 169 ? 11.485 3.591 -8.318 1.00 97.56 169 GLN A O 1
ATOM 1339 N N . GLU A 1 170 ? 11.243 3.473 -10.545 1.00 97.12 170 GLU A N 1
ATOM 1340 C CA . GLU A 1 170 ? 9.794 3.701 -10.528 1.00 97.12 170 GLU A CA 1
ATOM 1341 C C . GLU A 1 170 ? 9.058 2.610 -9.731 1.00 97.12 170 GLU A C 1
ATOM 1343 O O . GLU A 1 170 ? 8.182 2.922 -8.919 1.00 97.12 170 GLU A O 1
ATOM 1348 N N . GLN A 1 171 ? 9.427 1.336 -9.911 1.00 96.25 171 GLN A N 1
ATOM 1349 C CA . GLN A 1 171 ? 8.845 0.223 -9.155 1.00 96.25 171 GLN A CA 1
ATOM 1350 C C . GLN A 1 171 ? 9.139 0.333 -7.654 1.00 96.25 171 GLN A C 1
ATOM 1352 O O . GLN A 1 171 ? 8.242 0.134 -6.830 1.00 96.25 171 GLN A O 1
ATOM 1357 N N . GLN A 1 172 ? 10.372 0.687 -7.285 1.00 96.44 172 GLN A N 1
ATOM 1358 C CA . GLN A 1 172 ? 10.752 0.907 -5.887 1.00 96.44 172 GLN A CA 1
ATOM 1359 C C . GLN A 1 172 ? 9.969 2.064 -5.260 1.00 96.44 172 GLN A C 1
ATOM 1361 O O . GLN A 1 172 ? 9.475 1.943 -4.135 1.00 96.44 172 GLN A O 1
ATOM 1366 N N . ASP A 1 173 ? 9.809 3.170 -5.984 1.00 97.50 173 ASP A N 1
ATOM 1367 C CA . ASP A 1 173 ? 9.052 4.323 -5.508 1.00 97.50 173 ASP A CA 1
ATOM 1368 C C . ASP A 1 173 ? 7.556 4.012 -5.385 1.00 97.50 173 ASP A C 1
ATOM 1370 O O . ASP A 1 173 ? 6.918 4.447 -4.423 1.00 97.50 173 ASP A O 1
ATOM 1374 N N . ALA A 1 174 ? 6.996 3.220 -6.303 1.00 96.69 174 ALA A N 1
ATOM 1375 C CA . ALA A 1 174 ? 5.619 2.739 -6.219 1.00 96.69 174 ALA A CA 1
ATOM 1376 C C . ALA A 1 174 ? 5.400 1.858 -4.978 1.00 96.69 174 ALA A C 1
ATOM 1378 O O . ALA A 1 174 ? 4.473 2.114 -4.207 1.00 96.69 174 ALA A O 1
ATOM 1379 N N . LEU A 1 175 ? 6.291 0.890 -4.728 1.00 95.81 175 LEU A N 1
ATOM 1380 C CA . LEU A 1 175 ? 6.272 0.055 -3.519 1.00 95.81 175 LEU A CA 1
ATOM 1381 C C . LEU A 1 175 ? 6.356 0.903 -2.251 1.00 95.81 175 LEU A C 1
ATOM 1383 O O . LEU A 1 175 ? 5.561 0.737 -1.327 1.00 95.81 175 LEU A O 1
ATOM 1387 N N . LYS A 1 176 ? 7.294 1.852 -2.209 1.00 97.62 176 LYS A N 1
ATOM 1388 C CA . LYS A 1 176 ? 7.467 2.738 -1.057 1.00 97.62 176 LYS A CA 1
ATOM 1389 C C . LYS A 1 176 ? 6.206 3.557 -0.785 1.00 97.62 176 LYS A C 1
ATOM 1391 O O . LYS A 1 176 ? 5.777 3.634 0.364 1.00 97.62 176 LYS A O 1
ATOM 1396 N N . LYS A 1 177 ? 5.602 4.150 -1.819 1.00 97.31 177 LYS A N 1
ATOM 1397 C CA . LYS A 1 177 ? 4.351 4.917 -1.695 1.00 97.31 177 LYS A CA 1
ATOM 1398 C C . LYS A 1 177 ? 3.206 4.047 -1.183 1.00 97.31 177 LYS A C 1
ATOM 1400 O O . LYS A 1 177 ? 2.498 4.470 -0.272 1.00 97.31 177 LYS A O 1
ATOM 1405 N N . PHE A 1 178 ? 3.068 2.833 -1.714 1.00 97.19 178 PHE A N 1
ATOM 1406 C CA . PHE A 1 178 ? 2.053 1.885 -1.268 1.00 97.19 178 PHE A CA 1
ATOM 1407 C C . PHE A 1 178 ? 2.204 1.561 0.225 1.00 97.19 178 PHE A C 1
ATOM 1409 O O . PHE A 1 178 ? 1.259 1.739 0.992 1.00 97.19 178 PHE A O 1
ATOM 1416 N N . PHE A 1 179 ? 3.406 1.186 0.674 1.00 95.62 179 PHE A N 1
ATOM 1417 C CA . PHE A 1 179 ? 3.634 0.842 2.081 1.00 95.62 179 PHE A CA 1
ATOM 1418 C C . PHE A 1 179 ? 3.482 2.026 3.040 1.00 95.62 179 PHE A C 1
ATOM 1420 O O . PHE A 1 179 ? 3.021 1.833 4.162 1.00 95.62 179 PHE A O 1
ATOM 1427 N N . VAL A 1 180 ? 3.809 3.248 2.613 1.00 97.44 180 VAL A N 1
ATOM 1428 C CA . VAL A 1 180 ? 3.513 4.456 3.402 1.00 97.44 180 VAL A CA 1
ATOM 1429 C C . VAL A 1 180 ? 2.000 4.629 3.586 1.00 97.44 180 VAL A C 1
ATOM 1431 O O . VAL A 1 180 ? 1.551 4.925 4.692 1.00 97.44 180 VAL A O 1
ATOM 1434 N N . GLY A 1 181 ? 1.207 4.402 2.534 1.00 96.06 181 GLY A N 1
ATOM 1435 C CA . GLY A 1 181 ? -0.255 4.438 2.616 1.00 96.06 181 GLY A CA 1
ATOM 1436 C C . GLY A 1 181 ? -0.827 3.339 3.517 1.00 96.06 181 GLY A C 1
ATOM 1437 O O . GLY A 1 181 ? -1.688 3.609 4.354 1.00 96.06 181 GLY A O 1
ATOM 1438 N N . VAL A 1 182 ? -0.308 2.115 3.403 1.00 95.38 182 VAL A N 1
ATOM 1439 C CA . VAL A 1 182 ? -0.682 0.985 4.268 1.00 95.38 182 VAL A CA 1
ATOM 1440 C C . VAL A 1 182 ? -0.395 1.288 5.735 1.00 95.38 182 VAL A C 1
ATOM 1442 O O . VAL A 1 182 ? -1.277 1.114 6.572 1.00 95.38 182 VAL A O 1
ATOM 1445 N N . ASP A 1 183 ? 0.806 1.772 6.055 1.00 96.25 183 ASP A N 1
ATOM 1446 C CA . ASP A 1 183 ? 1.188 2.116 7.428 1.00 96.25 183 ASP A CA 1
ATOM 1447 C C . ASP A 1 183 ? 0.267 3.198 8.013 1.00 96.25 183 ASP A C 1
ATOM 1449 O O . ASP A 1 183 ? -0.210 3.071 9.142 1.00 96.25 183 ASP A O 1
ATOM 1453 N N . ALA A 1 184 ? -0.063 4.227 7.226 1.00 96.50 184 ALA A N 1
ATOM 1454 C CA . ALA A 1 184 ? -1.017 5.254 7.635 1.00 96.50 184 ALA A CA 1
ATOM 1455 C C . ALA A 1 184 ? -2.418 4.673 7.910 1.00 96.50 184 ALA A C 1
ATOM 1457 O O . ALA A 1 184 ? -3.032 5.001 8.929 1.00 96.50 184 ALA A O 1
ATOM 1458 N N . ASN A 1 185 ? -2.903 3.774 7.049 1.00 94.94 185 ASN A N 1
ATOM 1459 C CA . ASN A 1 185 ? -4.200 3.116 7.217 1.00 94.94 185 ASN A CA 1
ATOM 1460 C C . ASN A 1 185 ? -4.234 2.215 8.459 1.00 94.94 185 ASN A C 1
ATOM 1462 O O . ASN A 1 185 ? -5.205 2.262 9.213 1.00 94.94 185 ASN A O 1
ATOM 1466 N N . ILE A 1 186 ? -3.173 1.442 8.708 1.00 95.12 186 ILE A N 1
ATOM 1467 C CA . ILE A 1 186 ? -3.047 0.589 9.898 1.00 95.12 186 ILE A CA 1
ATOM 1468 C C . ILE A 1 186 ? -3.030 1.441 11.167 1.00 95.12 186 ILE A C 1
ATOM 1470 O O . ILE A 1 186 ? -3.755 1.144 12.114 1.00 95.12 186 ILE A O 1
ATOM 1474 N N . LYS A 1 187 ? -2.243 2.522 11.191 1.00 96.50 187 LYS A N 1
ATOM 1475 C CA . LYS A 1 187 ? -2.186 3.438 12.339 1.00 96.50 187 LYS A CA 1
ATOM 1476 C C . LYS A 1 187 ? -3.542 4.057 12.636 1.00 96.50 187 LYS A C 1
ATOM 1478 O O . LYS A 1 187 ? -3.952 4.082 13.793 1.00 96.50 187 LYS A O 1
ATOM 1483 N N . LYS A 1 188 ? -4.245 4.519 11.599 1.00 96.25 188 LYS A N 1
ATOM 1484 C CA . LYS A 1 188 ? -5.592 5.073 11.738 1.00 96.25 188 LYS A CA 1
ATOM 1485 C C . LYS A 1 188 ? -6.559 4.033 12.302 1.00 96.25 188 LYS A C 1
ATOM 1487 O O . LYS A 1 188 ? -7.198 4.294 13.313 1.00 96.25 188 LYS A O 1
ATOM 1492 N N . PHE A 1 189 ? -6.593 2.839 11.712 1.00 95.12 189 PHE A N 1
ATOM 1493 C CA . PHE A 1 189 ? -7.457 1.757 12.176 1.00 95.12 189 PHE A CA 1
ATOM 1494 C C . PHE A 1 189 ? -7.157 1.359 13.628 1.00 95.12 189 PHE A C 1
ATOM 1496 O O . PHE A 1 189 ? -8.071 1.224 14.434 1.00 95.12 189 PHE A O 1
ATOM 1503 N N . SER A 1 190 ? -5.880 1.243 14.001 1.00 94.00 190 SER A N 1
ATOM 1504 C CA . SER A 1 190 ? -5.479 0.943 15.379 1.00 94.00 190 SER A CA 1
ATOM 1505 C C . SER A 1 190 ? -5.898 2.036 16.364 1.00 94.00 190 SER A C 1
ATOM 1507 O O . SER A 1 190 ? -6.293 1.715 17.483 1.00 94.00 190 SER A O 1
ATOM 1509 N N . ALA A 1 191 ? -5.804 3.310 15.977 1.00 96.19 191 ALA A N 1
ATOM 1510 C CA . ALA A 1 191 ? -6.249 4.421 16.813 1.00 96.19 191 ALA A CA 1
ATOM 1511 C C . ALA A 1 191 ? -7.775 4.411 16.995 1.00 96.19 191 ALA A C 1
ATOM 1513 O O . ALA A 1 191 ? -8.258 4.612 18.109 1.00 96.19 191 ALA A O 1
ATOM 1514 N N . ASP A 1 192 ? -8.525 4.114 15.931 1.00 94.88 192 ASP A N 1
ATOM 1515 C CA . ASP A 1 192 ? -9.984 3.991 15.980 1.00 94.88 192 ASP A CA 1
ATOM 1516 C C . ASP A 1 192 ? -10.417 2.809 16.869 1.00 94.88 192 ASP A C 1
ATOM 1518 O O . ASP A 1 192 ? -11.292 2.968 17.721 1.00 94.88 192 ASP A O 1
ATOM 1522 N N . GLN A 1 193 ? -9.751 1.651 16.760 1.00 92.38 193 GLN A N 1
ATOM 1523 C CA . GLN A 1 193 ? -9.989 0.492 17.633 1.00 92.38 193 GLN A CA 1
ATOM 1524 C C . GLN A 1 193 ? -9.680 0.803 19.107 1.00 92.38 193 GLN A C 1
ATOM 1526 O O . GLN A 1 193 ? -10.445 0.423 19.996 1.00 92.38 193 GLN A O 1
ATOM 1531 N N . GLU A 1 194 ? -8.588 1.520 19.389 1.00 92.56 194 GLU A N 1
ATOM 1532 C CA . GLU A 1 194 ? -8.257 1.921 20.760 1.00 92.56 194 GLU A CA 1
ATOM 1533 C C . GLU A 1 194 ? -9.281 2.919 21.309 1.00 92.56 194 GLU A C 1
ATOM 1535 O O . GLU A 1 194 ? -9.732 2.780 22.444 1.00 92.56 194 GLU A O 1
ATOM 1540 N N . LYS A 1 195 ? -9.736 3.877 20.496 1.00 94.12 195 LYS A N 1
ATOM 1541 C CA . LYS A 1 195 ? -10.804 4.803 20.885 1.00 94.12 195 LYS A CA 1
ATOM 1542 C C . LYS A 1 195 ? -12.091 4.055 21.242 1.00 94.12 195 LYS A C 1
ATOM 1544 O O . LYS A 1 195 ? -12.647 4.286 22.315 1.00 94.12 195 LYS A O 1
ATOM 1549 N N . GLN A 1 196 ? -12.523 3.117 20.399 1.00 90.00 196 GLN A N 1
ATOM 1550 C CA . GLN A 1 196 ? -13.688 2.269 20.674 1.00 90.00 196 GLN A CA 1
ATOM 1551 C C . GLN A 1 196 ? -13.508 1.456 21.967 1.00 90.00 196 GLN A C 1
ATOM 1553 O O . GLN A 1 196 ? -14.442 1.326 22.762 1.00 90.00 196 GLN A O 1
ATOM 1558 N N . ARG A 1 197 ? -12.301 0.933 22.221 1.00 86.94 197 ARG A N 1
ATOM 1559 C CA . ARG A 1 197 ? -11.977 0.217 23.462 1.00 86.94 197 ARG A CA 1
ATOM 1560 C C . ARG A 1 197 ? -12.086 1.124 24.688 1.00 86.94 197 ARG A C 1
ATOM 1562 O O . ARG A 1 197 ? -12.657 0.705 25.694 1.00 86.94 197 ARG A O 1
ATOM 1569 N N . GLN A 1 198 ? -11.565 2.345 24.621 1.00 91.69 198 GLN A N 1
ATOM 1570 C CA . GLN A 1 198 ? -11.648 3.316 25.715 1.00 91.69 198 GLN A CA 1
ATOM 1571 C C . GLN A 1 198 ? -13.097 3.733 25.987 1.00 91.69 198 GLN A C 1
ATOM 1573 O O . GLN A 1 198 ? -13.537 3.740 27.136 1.00 91.69 198 GLN A O 1
ATOM 1578 N N . GLU A 1 199 ? -13.878 4.006 24.938 1.00 89.75 199 GLU A N 1
ATOM 1579 C CA . GLU A 1 199 ? -15.313 4.289 25.056 1.00 89.75 199 GLU A CA 1
ATOM 1580 C C . GLU A 1 199 ? -16.059 3.130 25.723 1.00 89.75 199 GLU A C 1
ATOM 1582 O O . GLU A 1 199 ? -16.854 3.345 26.641 1.00 89.75 199 GLU A O 1
ATOM 1587 N N . PHE A 1 200 ? -15.746 1.894 25.332 1.00 85.50 200 PHE A N 1
ATOM 1588 C CA . PHE A 1 200 ? -16.307 0.698 25.947 1.00 85.50 200 PHE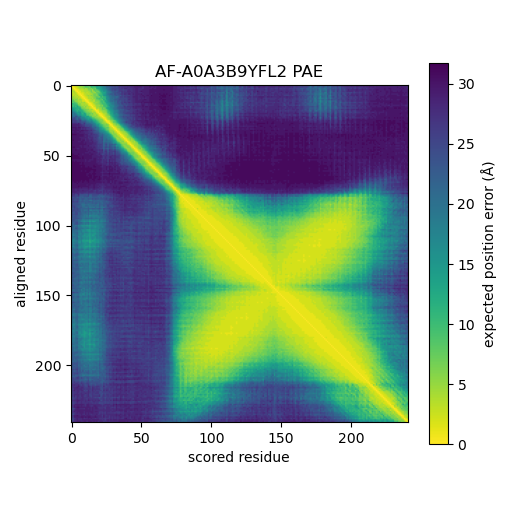 A CA 1
ATOM 1589 C C . PHE A 1 200 ? -15.943 0.564 27.436 1.00 85.50 200 PHE A C 1
ATOM 1591 O O . PHE A 1 200 ? -16.813 0.280 28.267 1.00 85.50 200 PHE A O 1
ATOM 1598 N N . LEU A 1 201 ? -14.675 0.781 27.800 1.00 85.06 201 LEU A N 1
ATOM 1599 C CA . LEU A 1 201 ? -14.223 0.733 29.195 1.00 85.06 201 LEU A CA 1
ATOM 1600 C C . LEU A 1 201 ? -14.933 1.791 30.045 1.00 85.06 201 LEU A C 1
ATOM 1602 O O . LEU A 1 201 ? -15.438 1.471 31.121 1.00 85.06 201 LEU A O 1
ATOM 1606 N N . ASN A 1 202 ? -15.057 3.014 29.533 1.00 89.06 202 ASN A N 1
ATOM 1607 C CA . ASN A 1 202 ? -15.751 4.104 30.215 1.00 89.06 202 ASN A CA 1
ATOM 1608 C C . ASN A 1 202 ? -17.243 3.797 30.419 1.00 89.06 202 ASN A C 1
ATOM 1610 O O . ASN A 1 202 ? -17.773 3.996 31.513 1.00 89.06 202 ASN A O 1
ATOM 1614 N N . GLN A 1 203 ? -17.918 3.250 29.402 1.00 85.31 203 GLN A N 1
ATOM 1615 C CA . GLN A 1 203 ? -19.314 2.807 29.513 1.00 85.31 203 GLN A CA 1
ATOM 1616 C C . GLN A 1 203 ? -19.479 1.679 30.538 1.00 85.31 203 GLN A C 1
ATOM 1618 O O . GLN A 1 203 ? -20.444 1.668 31.311 1.00 85.31 203 GLN A O 1
ATOM 1623 N N . THR A 1 204 ? -18.528 0.746 30.576 1.00 82.06 204 THR A N 1
ATOM 1624 C CA . THR A 1 204 ? -18.529 -0.376 31.521 1.00 82.06 204 THR A CA 1
ATOM 1625 C C . THR A 1 204 ? -18.343 0.110 32.957 1.00 82.06 204 THR A C 1
ATOM 1627 O O . THR A 1 204 ? -19.122 -0.269 33.831 1.00 82.06 204 THR A O 1
ATOM 1630 N N . LEU A 1 205 ? -17.376 0.999 33.202 1.00 85.56 205 LEU A N 1
ATOM 1631 C CA . LEU A 1 205 ? -17.145 1.608 34.517 1.00 85.56 205 LEU A CA 1
ATOM 1632 C C . LEU A 1 205 ? -18.365 2.405 34.991 1.00 85.56 205 LEU A C 1
ATOM 1634 O O . LEU A 1 205 ? -18.816 2.226 36.121 1.00 85.56 205 LEU A O 1
ATOM 1638 N N . ALA A 1 206 ? -18.964 3.213 34.113 1.00 85.38 206 ALA A N 1
ATOM 1639 C CA . ALA A 1 206 ? -20.171 3.967 34.439 1.00 85.38 206 ALA A CA 1
ATOM 1640 C C . ALA A 1 206 ? -21.360 3.051 34.783 1.00 85.38 206 ALA A C 1
ATOM 1642 O O . ALA A 1 206 ? -22.145 3.356 35.683 1.00 85.38 206 ALA A O 1
ATOM 1643 N N . SER A 1 207 ? -21.500 1.924 34.081 1.00 81.69 207 SER A N 1
ATOM 1644 C CA . SER A 1 207 ? -22.549 0.932 34.350 1.00 81.69 207 SER A CA 1
ATOM 1645 C C . SER A 1 207 ? -22.318 0.213 35.681 1.00 81.69 207 SER A C 1
ATOM 1647 O O . SER A 1 207 ? -23.251 0.047 36.464 1.00 81.69 207 SER A O 1
ATOM 1649 N N . TRP A 1 208 ? -21.066 -0.138 35.975 1.00 79.50 208 TRP A N 1
ATOM 1650 C CA . TRP A 1 208 ? -20.663 -0.745 37.241 1.00 79.50 208 TRP A CA 1
ATOM 1651 C C . TRP A 1 208 ? -20.923 0.174 38.441 1.00 79.50 208 TRP A C 1
ATOM 1653 O O . TRP A 1 208 ? -21.488 -0.256 39.448 1.00 79.50 208 TRP A O 1
ATOM 1663 N N . ASP A 1 209 ? -20.588 1.461 38.329 1.00 84.06 209 ASP A N 1
ATOM 1664 C CA . ASP A 1 209 ? -20.855 2.438 39.388 1.00 84.06 209 ASP A CA 1
ATOM 1665 C C . ASP A 1 209 ? -22.353 2.645 39.626 1.00 84.06 209 ASP A C 1
ATOM 1667 O O . ASP A 1 209 ? -22.788 2.764 40.776 1.00 84.06 209 ASP A O 1
ATOM 1671 N N . LYS A 1 210 ? -23.168 2.643 38.563 1.00 80.06 210 LYS A N 1
ATOM 1672 C CA . LYS A 1 210 ? -24.633 2.652 38.694 1.00 80.06 210 LYS A CA 1
ATOM 1673 C C . LYS A 1 210 ? -25.123 1.413 39.444 1.00 80.06 210 LYS A C 1
ATOM 1675 O O . LYS A 1 210 ? -25.918 1.554 40.370 1.00 80.06 210 LYS A O 1
ATOM 1680 N N . GLN A 1 211 ? -24.607 0.229 39.112 1.00 76.69 211 GLN A N 1
ATOM 1681 C CA . GLN A 1 211 ? -24.986 -1.020 39.776 1.00 76.69 211 GLN A CA 1
ATOM 1682 C C . GLN A 1 211 ? -24.610 -1.016 41.266 1.00 76.69 211 GLN A C 1
ATOM 1684 O O . GLN A 1 211 ? -25.438 -1.357 42.111 1.00 76.69 211 GLN A O 1
ATOM 1689 N N . LYS A 1 212 ? -23.408 -0.538 41.618 1.00 79.69 212 LYS A N 1
ATOM 1690 C CA . LYS A 1 212 ? -22.992 -0.364 43.021 1.00 79.69 212 LYS A CA 1
ATOM 1691 C C . LYS A 1 212 ? -23.909 0.579 43.800 1.00 79.69 212 LYS A C 1
ATOM 1693 O O . LYS A 1 212 ? -24.223 0.297 44.955 1.00 79.69 212 LYS A O 1
ATOM 1698 N N . LYS A 1 213 ? -24.331 1.695 43.195 1.00 79.75 213 LYS A N 1
ATOM 1699 C CA . LYS A 1 213 ? -25.248 2.658 43.831 1.00 79.75 213 LYS A CA 1
ATOM 1700 C C . LYS A 1 213 ? -26.631 2.053 44.072 1.00 79.75 213 LYS A C 1
ATOM 1702 O O . LYS A 1 213 ? -27.179 2.228 45.155 1.00 79.75 213 LYS A O 1
ATOM 1707 N N . VAL A 1 214 ? -27.162 1.298 43.109 1.00 75.00 214 VAL A N 1
ATOM 1708 C CA . VAL A 1 214 ? -28.440 0.583 43.267 1.00 75.00 214 VAL A CA 1
ATOM 1709 C C . VAL A 1 214 ? -28.349 -0.462 44.385 1.00 75.00 214 VAL A C 1
ATOM 1711 O O . VAL A 1 214 ? -29.224 -0.500 45.246 1.00 75.00 214 VAL A O 1
ATOM 1714 N N . GLY A 1 215 ? -27.268 -1.249 44.432 1.00 70.88 215 GLY A N 1
ATOM 1715 C CA . GLY A 1 215 ? -27.049 -2.240 45.493 1.00 70.88 215 GLY A CA 1
ATOM 1716 C C . GLY A 1 215 ? -26.903 -1.627 46.892 1.00 70.88 215 GLY A C 1
ATOM 1717 O O . GLY A 1 215 ? -27.426 -2.178 47.857 1.00 70.88 215 GLY A O 1
ATOM 1718 N N . LYS A 1 216 ? -26.253 -0.458 47.014 1.00 72.19 216 LYS A N 1
ATOM 1719 C CA . LYS A 1 216 ? -26.187 0.295 48.281 1.00 72.19 216 LYS A CA 1
ATOM 1720 C C . LYS A 1 216 ? -27.562 0.767 48.744 1.00 72.19 216 LYS A C 1
ATOM 1722 O O . LYS A 1 216 ? -27.938 0.479 49.871 1.00 72.19 216 LYS A O 1
ATOM 1727 N N . ASN A 1 217 ? -28.327 1.407 47.860 1.00 70.00 217 ASN A N 1
ATOM 1728 C CA . ASN A 1 217 ? -29.661 1.904 48.201 1.00 70.00 217 ASN A CA 1
ATOM 1729 C C . ASN A 1 217 ? -30.615 0.776 48.618 1.00 70.00 217 ASN A C 1
ATOM 1731 O O . ASN A 1 217 ? -31.467 0.988 49.471 1.00 70.00 217 ASN A O 1
ATOM 1735 N N . LYS A 1 218 ? -30.476 -0.417 48.028 1.00 68.56 218 LYS A N 1
ATOM 1736 C CA . LYS A 1 218 ? -31.256 -1.604 48.397 1.00 68.56 218 LYS A CA 1
ATOM 1737 C C . LYS A 1 218 ? -30.885 -2.104 49.798 1.00 68.56 218 LYS A C 1
ATOM 1739 O O . LYS A 1 218 ? -31.764 -2.242 50.634 1.00 68.56 218 LYS A O 1
ATOM 1744 N N . ASN A 1 219 ? -29.587 -2.239 50.090 1.00 66.06 219 ASN A N 1
ATOM 1745 C CA . ASN A 1 219 ? -29.108 -2.618 51.423 1.00 66.06 219 ASN A CA 1
ATOM 1746 C C . ASN A 1 219 ? -29.503 -1.615 52.514 1.00 66.06 219 ASN A C 1
ATOM 1748 O O . ASN A 1 219 ? -29.842 -2.036 53.615 1.00 66.06 219 ASN A O 1
ATOM 1752 N N . ASP A 1 220 ? -29.447 -0.311 52.233 1.00 68.88 220 ASP A N 1
ATOM 1753 C CA . ASP A 1 220 ? -29.831 0.719 53.204 1.00 68.88 220 ASP A CA 1
ATOM 1754 C C . ASP A 1 220 ? -31.342 0.670 53.489 1.00 68.88 220 ASP A C 1
ATOM 1756 O O . ASP A 1 220 ? -31.753 0.734 54.648 1.00 68.88 220 ASP A O 1
ATOM 1760 N N . LYS A 1 221 ? -32.161 0.436 52.456 1.00 67.62 221 LYS A N 1
ATOM 1761 C CA . LYS A 1 221 ? -33.617 0.296 52.580 1.00 67.62 221 LYS A CA 1
ATOM 1762 C C . LYS A 1 221 ? -34.029 -0.977 53.332 1.00 67.62 221 LYS A C 1
ATOM 1764 O O . LYS A 1 221 ? -34.879 -0.918 54.216 1.00 67.62 221 LYS A O 1
ATOM 1769 N N . ASP A 1 222 ? -33.372 -2.103 53.055 1.00 69.06 222 ASP A N 1
ATOM 1770 C CA . ASP A 1 222 ? -33.594 -3.370 53.769 1.00 69.06 222 ASP A CA 1
ATOM 1771 C C . ASP A 1 222 ? -33.176 -3.274 55.252 1.00 69.06 222 ASP A C 1
ATOM 1773 O O . ASP A 1 222 ? -33.715 -3.971 56.119 1.00 69.06 222 ASP A O 1
ATOM 1777 N N . ARG A 1 223 ? -32.203 -2.405 55.563 1.00 65.81 223 ARG A N 1
ATOM 1778 C CA . ARG A 1 223 ? -31.744 -2.135 56.931 1.00 65.81 223 ARG A CA 1
ATOM 1779 C C . ARG A 1 223 ? -32.735 -1.256 57.697 1.00 65.81 223 ARG A C 1
ATOM 1781 O O . ARG A 1 223 ? -33.064 -1.602 58.829 1.00 65.81 223 ARG A O 1
ATOM 1788 N N . GLU A 1 224 ? -33.260 -0.199 57.072 1.00 66.19 224 GLU A N 1
ATOM 1789 C CA . GLU A 1 224 ? -34.337 0.629 57.641 1.00 66.19 224 GLU A CA 1
ATOM 1790 C C . GLU A 1 224 ? -35.600 -0.195 57.927 1.00 66.19 224 GLU A C 1
ATOM 1792 O O . GLU A 1 224 ? -36.138 -0.124 59.032 1.00 66.19 224 GLU A O 1
ATOM 1797 N N . GLU A 1 225 ? -36.029 -1.055 56.997 1.00 63.41 225 GLU A N 1
ATOM 1798 C CA . GLU A 1 225 ? -37.197 -1.920 57.212 1.00 63.41 225 GLU A CA 1
ATOM 1799 C C . GLU A 1 225 ? -36.996 -2.916 58.366 1.00 63.41 225 GLU A C 1
ATOM 1801 O O . GLU A 1 225 ? -37.918 -3.167 59.150 1.00 63.41 225 GLU A O 1
ATOM 1806 N N . LYS A 1 226 ? -35.792 -3.487 58.517 1.00 66.62 226 LYS A N 1
ATOM 1807 C CA . LYS A 1 226 ? -35.479 -4.364 59.658 1.00 66.62 226 LYS A CA 1
ATOM 1808 C C . LYS A 1 226 ? -35.512 -3.615 60.987 1.00 66.62 226 LYS A C 1
ATOM 1810 O O . LYS A 1 226 ? -36.031 -4.157 61.968 1.00 66.62 226 LYS A O 1
ATOM 1815 N N . ASP A 1 227 ? -34.995 -2.392 61.024 1.00 68.25 227 ASP A N 1
ATOM 1816 C CA . ASP A 1 227 ? -34.994 -1.563 62.229 1.00 68.25 227 ASP A CA 1
ATOM 1817 C C . ASP A 1 227 ? -36.417 -1.105 62.608 1.00 68.25 227 ASP A C 1
ATOM 1819 O O . ASP A 1 227 ? -36.769 -1.097 63.795 1.00 68.25 227 ASP A O 1
ATOM 1823 N N . GLU A 1 228 ? -37.282 -0.817 61.630 1.00 64.00 228 GLU A N 1
ATOM 1824 C CA . GLU A 1 228 ? -38.703 -0.518 61.860 1.00 64.00 228 GLU A CA 1
ATOM 1825 C C . GLU A 1 228 ? -39.488 -1.736 62.369 1.00 64.00 228 GLU A C 1
ATOM 1827 O O . GLU A 1 228 ? -40.183 -1.634 63.389 1.00 64.00 228 GLU A O 1
ATOM 1832 N N . ARG A 1 229 ? -39.321 -2.917 61.751 1.00 60.88 229 ARG A N 1
ATOM 1833 C CA . ARG A 1 229 ? -39.940 -4.171 62.232 1.00 60.88 229 ARG A CA 1
ATOM 1834 C C . ARG A 1 229 ? -39.452 -4.535 63.645 1.00 60.8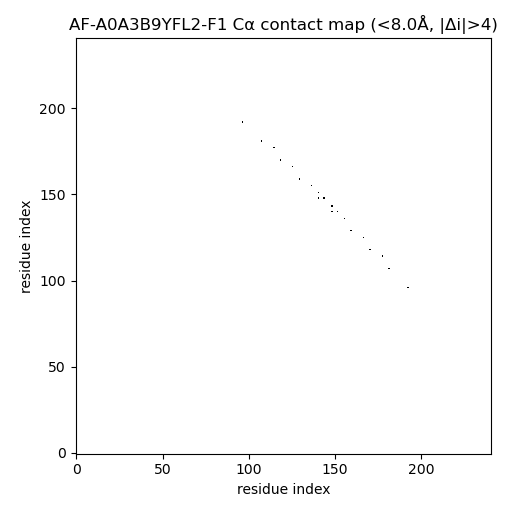8 229 ARG A C 1
ATOM 1836 O O . ARG A 1 229 ? -40.232 -5.027 64.464 1.00 60.88 229 ARG A O 1
ATOM 1843 N N . GLY A 1 230 ? -38.185 -4.262 63.968 1.00 63.94 230 GLY A N 1
ATOM 1844 C CA . GLY A 1 230 ? -37.616 -4.458 65.307 1.00 63.94 230 GLY A CA 1
ATOM 1845 C C . GLY A 1 230 ? -38.177 -3.503 66.371 1.00 63.94 230 GLY A C 1
ATOM 1846 O O . GLY A 1 230 ? -38.399 -3.913 67.514 1.00 63.94 230 GLY A O 1
ATOM 1847 N N . ARG A 1 231 ? -38.454 -2.241 66.010 1.00 60.22 231 ARG A N 1
ATOM 1848 C CA . ARG A 1 231 ? -39.085 -1.250 66.905 1.00 60.22 231 ARG A CA 1
ATOM 1849 C C . ARG A 1 231 ? -40.577 -1.503 67.119 1.00 60.22 231 ARG A C 1
ATOM 1851 O O . ARG A 1 231 ? -41.050 -1.310 68.237 1.00 60.22 231 ARG A O 1
ATOM 1858 N N . SER A 1 232 ? -41.299 -1.962 66.096 1.00 57.66 232 SER A N 1
ATOM 1859 C CA . SER A 1 232 ? -42.718 -2.339 66.199 1.00 57.66 232 SER A CA 1
ATOM 1860 C C . SER A 1 232 ? -42.926 -3.483 67.202 1.00 57.66 232 SER A C 1
ATOM 1862 O O . SER A 1 232 ? -43.673 -3.311 68.162 1.00 57.66 232 SER A O 1
ATOM 1864 N N . LYS A 1 233 ? -42.162 -4.580 67.098 1.00 59.97 233 LYS A N 1
ATOM 1865 C CA . LYS A 1 233 ? -42.276 -5.724 68.029 1.00 59.97 233 LYS A CA 1
ATOM 1866 C C . LYS A 1 233 ? -41.942 -5.391 69.487 1.00 59.97 233 LYS A C 1
ATOM 1868 O O . LYS A 1 233 ? -42.403 -6.077 70.396 1.00 59.97 233 LYS A O 1
ATOM 1873 N N . LYS A 1 234 ? -41.127 -4.358 69.734 1.00 57.94 234 LYS A N 1
ATOM 1874 C CA . LYS A 1 234 ? -40.837 -3.878 71.095 1.00 57.94 234 LYS A CA 1
ATOM 1875 C C . LYS A 1 234 ? -42.007 -3.114 71.709 1.00 57.94 234 LYS A C 1
ATOM 1877 O O . LYS A 1 234 ? -42.179 -3.211 72.915 1.00 57.94 234 LYS A O 1
ATOM 1882 N N . LYS A 1 235 ? -42.797 -2.377 70.920 1.00 56.75 235 LYS A N 1
ATOM 1883 C CA . LYS A 1 235 ? -43.966 -1.643 71.432 1.00 56.75 235 LYS A CA 1
ATOM 1884 C C . LYS A 1 235 ? -45.096 -2.583 71.849 1.00 56.75 235 LYS A C 1
ATOM 1886 O O . LYS A 1 235 ? -45.688 -2.362 72.897 1.00 56.75 235 LYS A O 1
ATOM 1891 N N . ASP A 1 236 ? -45.305 -3.667 71.108 1.00 56.09 236 ASP A N 1
ATOM 1892 C CA . ASP A 1 236 ? -46.354 -4.647 71.427 1.00 56.09 236 ASP A CA 1
ATOM 1893 C C . ASP A 1 236 ? -46.047 -5.452 72.702 1.00 56.09 236 ASP A C 1
ATOM 1895 O O . ASP A 1 236 ? -46.954 -5.932 73.377 1.00 56.09 236 ASP A O 1
ATOM 1899 N N . ARG A 1 237 ? -44.768 -5.558 73.090 1.00 52.78 237 ARG A N 1
ATOM 1900 C CA . ARG A 1 237 ? -44.349 -6.262 74.312 1.00 52.78 237 ARG A CA 1
ATOM 1901 C C . ARG A 1 237 ? -44.659 -5.490 75.607 1.00 52.78 237 ARG A C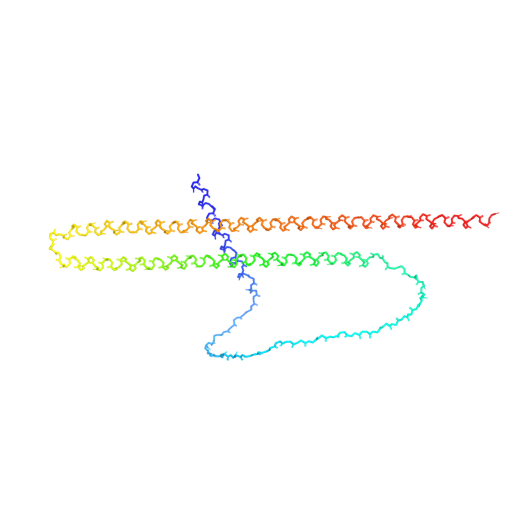 1
ATOM 1903 O O . ARG A 1 237 ? -44.709 -6.115 76.653 1.00 52.78 237 ARG A O 1
ATOM 1910 N N . TYR A 1 238 ? -44.899 -4.177 75.553 1.00 54.66 238 TYR A N 1
ATOM 1911 C CA . TYR A 1 238 ? -45.195 -3.346 76.736 1.00 54.66 238 TYR A CA 1
ATOM 1912 C C . TYR A 1 238 ? -46.696 -3.101 76.975 1.00 54.66 238 TYR A C 1
ATOM 1914 O O . TYR A 1 238 ? -47.044 -2.289 77.824 1.00 54.66 238 TYR A O 1
ATOM 1922 N N . GLN A 1 239 ? -47.595 -3.759 76.235 1.00 52.81 239 GLN A N 1
ATOM 1923 C CA . GLN A 1 239 ? -49.045 -3.636 76.457 1.00 52.81 239 GLN A CA 1
ATOM 1924 C C . GLN A 1 239 ? -49.648 -4.742 77.344 1.00 52.81 239 GLN A C 1
ATOM 1926 O O . GLN A 1 239 ? -50.861 -4.755 77.532 1.00 52.81 239 GLN A O 1
ATOM 1931 N N . TYR A 1 240 ? -48.833 -5.651 77.888 1.00 51.38 240 TYR A N 1
ATOM 1932 C CA . TYR A 1 240 ? -49.298 -6.807 78.671 1.00 51.38 240 TYR A CA 1
ATOM 1933 C C . TYR A 1 240 ? -48.617 -6.987 80.042 1.00 51.38 240 TYR A C 1
ATOM 1935 O O . TYR A 1 240 ? -48.795 -8.039 80.651 1.00 51.38 240 TYR A O 1
ATOM 1943 N N . ASP A 1 241 ? -47.901 -5.973 80.533 1.00 48.34 241 ASP A N 1
ATOM 1944 C CA . ASP A 1 241 ? -47.449 -5.873 81.933 1.00 48.34 241 ASP A CA 1
ATOM 1945 C C . ASP A 1 241 ? -48.173 -4.700 82.612 1.00 48.34 241 ASP A C 1
ATOM 1947 O O . ASP A 1 241 ? -48.547 -4.835 83.800 1.00 48.34 241 ASP A O 1
#

Secondary structure (DSSP, 8-state):
-HHHHHHHHHHHHHHHHHHHHHTSSSS-S---------------------------------------------SHHHHHHHHHHHHHHHHHHHHHHHHHHHHHHHHHHHHHHHHHHHHHHHHHHHHHHHHHHHHHHHHHHHHS-GGGHHHHHHHHHHHHHHHHHHHHHHHHHHHHHHHHHHHHHHHHHHHHHHHHHHHHHHHHHHHHHHHHHHHHHHHHHHHHHHHHHHHHHHHHTTS--

Mean predicted aligned error: 17.82 Å